Protein AF-A0A401M9U6-F1 (afdb_monomer)

Secondary structure (DSSP, 8-state):
---------EEEEEEEETTEEEEEEEEPP--PPPSS-PPP--SEE--SS-TT-EE-TTT--SEEE-GGG-EEES-S-------SS---TT--EEEE---TT--HHHHHHHHHHHT-SEEEEEEBTTTB--GGGHHHHHHHHHTT-EEEEEESSSSS-------STTSHHHHHHTT-EE-TT--HHHHHHHHHHHSTT--HHHHHHHHHHHHHHHTTTT-S--

Mean predicted aligned error: 10.56 Å

Nearest PDB structures (foldseek):
  7cbw-assembly1_B  TM=8.655E-01  e=3.844E-10  Bacillus paralicheniformis
  7c91-assembly1_A  TM=8.531E-01  e=3.384E-10  Bacillus paralicheniformis
  7cbu-assembly1_A  TM=8.499E-01  e=6.821E-10  Bacillus paralicheniformis
  7c8x-assembly1_A  TM=8.508E-01  e=7.269E-10  Bacillus paralicheniformis
  7cb4-assembly1_A  TM=8.525E-01  e=9.379E-10  Bacillus paralicheniformis

Solvent-accessible surface area (backbone atoms only — not comparable to full-atom values): 12831 Å² total; per-residue (Å²): 129,90,87,78,84,86,87,82,66,58,46,70,45,78,38,78,57,94,93,42,81,46,75,49,55,62,51,59,58,81,80,83,85,64,102,79,71,71,55,64,31,40,78,40,78,78,47,95,81,52,96,78,17,54,42,26,79,68,78,50,42,48,33,39,38,46,80,96,72,41,78,41,76,69,50,95,78,77,71,81,78,74,77,96,62,75,63,46,89,82,58,48,56,48,76,49,71,71,51,93,86,59,60,55,63,58,58,51,53,51,38,67,74,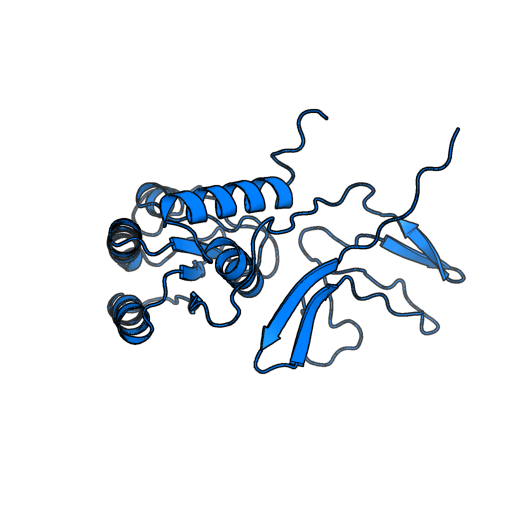63,66,31,53,29,39,24,40,24,17,51,66,44,25,29,48,61,42,76,42,36,62,56,48,27,55,37,36,74,73,49,26,47,40,33,29,9,23,67,54,88,56,57,48,19,52,66,74,42,65,54,67,15,16,22,37,37,36,42,74,38,61,39,41,68,40,34,72,36,45,42,76,54,44,42,52,52,49,35,51,30,46,48,98,45,55,57,68,54,18,48,53,49,44,51,53,47,48,33,38,67,72,55,71,67,72,72,87,134

Structure (mmCIF, N/CA/C/O backbone):
data_AF-A0A401M9U6-F1
#
_entry.id   AF-A0A401M9U6-F1
#
loop_
_atom_site.group_PDB
_atom_site.id
_atom_site.type_symbol
_atom_site.label_atom_id
_atom_site.label_alt_id
_atom_site.label_comp_id
_atom_site.label_asym_id
_atom_site.label_entity_id
_atom_site.label_seq_id
_atom_site.pdbx_PDB_ins_code
_atom_site.Cartn_x
_atom_site.Cartn_y
_atom_site.Cartn_z
_atom_site.occupancy
_atom_site.B_iso_or_equiv
_atom_site.auth_seq_id
_atom_site.auth_comp_id
_atom_site.auth_asym_id
_atom_site.auth_atom_id
_atom_site.pdbx_PDB_model_num
ATOM 1 N N . MET A 1 1 ? -6.321 -9.865 -42.755 1.00 35.53 1 MET A N 1
ATOM 2 C CA . MET A 1 1 ? -6.878 -9.833 -41.383 1.00 35.53 1 MET A CA 1
ATOM 3 C C . MET A 1 1 ? -7.160 -8.386 -41.027 1.00 35.53 1 MET A C 1
ATOM 5 O O . MET A 1 1 ? -6.289 -7.567 -41.307 1.00 35.53 1 MET A O 1
ATOM 9 N N . PRO A 1 2 ? -8.351 -8.047 -40.507 1.00 26.39 2 PRO A N 1
ATOM 10 C CA . PRO A 1 2 ? -8.673 -6.662 -40.194 1.00 26.39 2 PRO A CA 1
ATOM 11 C C . PRO A 1 2 ? -7.738 -6.179 -39.082 1.00 26.39 2 PRO A C 1
ATOM 13 O O . PRO A 1 2 ? -7.530 -6.869 -38.086 1.00 26.39 2 PRO A O 1
ATOM 16 N N . MET A 1 3 ? -7.107 -5.029 -39.317 1.00 38.00 3 MET A N 1
ATOM 17 C CA . MET A 1 3 ? -6.242 -4.363 -38.353 1.00 38.00 3 MET A CA 1
ATOM 18 C C . MET A 1 3 ? -7.106 -3.770 -37.241 1.00 38.00 3 MET A C 1
ATOM 20 O O . MET A 1 3 ? -7.970 -2.939 -37.511 1.00 38.00 3 MET A O 1
ATOM 24 N N . THR A 1 4 ? -6.855 -4.171 -35.999 1.00 24.95 4 THR A N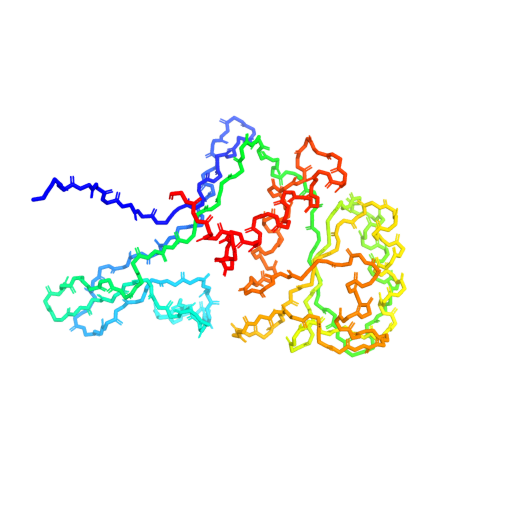 1
ATOM 25 C CA . THR A 1 4 ? -7.493 -3.594 -34.807 1.00 24.95 4 THR A CA 1
ATOM 26 C C . THR A 1 4 ? -6.475 -2.714 -34.067 1.00 24.95 4 THR A C 1
ATOM 28 O O . THR A 1 4 ? -5.306 -3.102 -33.974 1.00 24.95 4 THR A O 1
ATOM 31 N N . PRO A 1 5 ? -6.846 -1.512 -33.581 1.00 26.08 5 PRO A N 1
ATOM 32 C CA . PRO A 1 5 ? -5.879 -0.442 -33.353 1.00 26.08 5 PRO A CA 1
ATOM 33 C C . PRO A 1 5 ? -5.252 -0.444 -31.948 1.00 26.08 5 PRO A C 1
ATOM 35 O O . PRO A 1 5 ? -5.917 -0.660 -30.942 1.00 26.08 5 PRO A O 1
ATOM 38 N N . ILE A 1 6 ? -3.946 -0.156 -31.946 1.00 40.38 6 ILE A N 1
ATOM 39 C CA . ILE A 1 6 ? -3.127 0.697 -31.057 1.00 40.38 6 ILE A CA 1
ATOM 40 C C . ILE A 1 6 ? -3.721 1.073 -29.685 1.00 40.38 6 ILE A C 1
ATOM 42 O O . ILE A 1 6 ? -4.728 1.771 -29.616 1.00 40.38 6 ILE A O 1
ATOM 46 N N . ALA A 1 7 ? -2.989 0.810 -28.589 1.00 29.55 7 ALA A N 1
ATOM 47 C CA . ALA A 1 7 ? -3.228 1.524 -27.330 1.00 29.55 7 ALA A CA 1
ATOM 48 C C . ALA A 1 7 ? -2.000 1.632 -26.395 1.00 29.55 7 ALA A C 1
ATOM 50 O O . ALA A 1 7 ? -1.310 0.658 -26.102 1.00 29.55 7 ALA A O 1
ATOM 51 N N . VAL A 1 8 ? -1.813 2.837 -25.845 1.00 29.17 8 VAL A N 1
ATOM 52 C CA . VAL A 1 8 ? -0.782 3.287 -24.881 1.00 29.17 8 VAL A CA 1
ATOM 53 C C . VAL A 1 8 ? -1.285 3.139 -23.429 1.00 29.17 8 VAL A C 1
ATOM 55 O O . V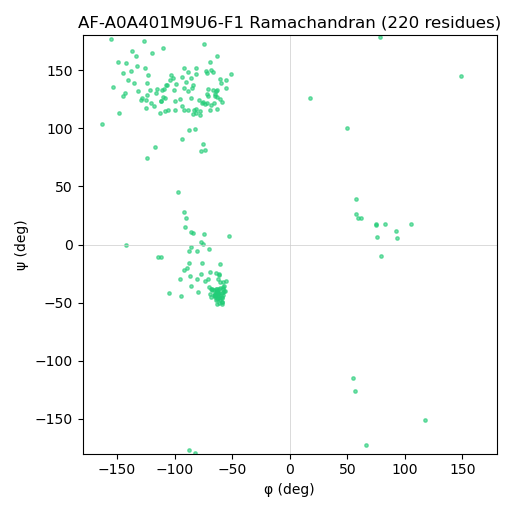AL A 1 8 ? -2.495 3.193 -23.205 1.00 29.17 8 VAL A O 1
ATOM 58 N N . MET A 1 9 ? -0.393 2.941 -22.446 1.00 32.38 9 MET A N 1
ATOM 59 C CA . MET A 1 9 ? -0.710 2.965 -21.003 1.00 32.38 9 MET A CA 1
ATOM 60 C C . MET A 1 9 ? -0.832 4.412 -20.505 1.00 32.38 9 MET A C 1
ATOM 62 O O . MET A 1 9 ? 0.106 5.203 -20.612 1.00 32.38 9 MET A O 1
ATOM 66 N N . SER A 1 10 ? -1.980 4.730 -19.913 1.00 31.08 10 SER A N 1
ATOM 67 C CA . SER A 1 10 ? -2.203 5.958 -19.159 1.00 31.08 10 SER A CA 1
ATOM 68 C C . SER A 1 10 ? -3.203 5.669 -18.042 1.00 31.08 10 SER A C 1
ATOM 70 O O . SER A 1 10 ? -4.366 5.393 -18.322 1.00 31.08 10 SER A O 1
ATOM 72 N N . LEU A 1 11 ? -2.778 5.732 -16.780 1.00 33.00 11 LEU A N 1
ATOM 73 C CA . LEU A 1 11 ? -3.721 5.891 -15.667 1.00 33.00 11 LEU A CA 1
ATOM 74 C C . LEU A 1 11 ? -4.140 7.361 -15.649 1.00 33.00 11 LEU A C 1
ATOM 76 O O . LEU A 1 11 ? -3.538 8.131 -14.916 1.00 33.00 11 LEU A O 1
ATOM 80 N N . THR A 1 12 ? -5.082 7.782 -16.495 1.00 30.72 12 THR A N 1
ATOM 81 C CA . THR A 1 12 ? -5.588 9.162 -16.457 1.00 30.72 12 THR A CA 1
ATOM 82 C C . THR A 1 12 ? -6.662 9.282 -15.372 1.00 30.72 12 THR A C 1
ATOM 84 O O . THR A 1 12 ? -7.821 8.961 -15.608 1.00 30.72 12 THR A O 1
ATOM 87 N N . ALA A 1 13 ? -6.296 9.790 -14.201 1.00 31.34 13 ALA A N 1
ATOM 88 C CA . ALA A 1 13 ? -7.222 10.385 -13.249 1.00 31.34 13 ALA A CA 1
ATOM 89 C C . ALA A 1 13 ? -7.474 11.849 -13.661 1.00 31.34 13 ALA A C 1
ATOM 91 O O . ALA A 1 13 ? -6.549 12.668 -13.680 1.00 31.34 13 ALA A O 1
ATOM 92 N N . LYS A 1 14 ? -8.716 12.189 -14.028 1.00 27.72 14 LYS A N 1
ATOM 93 C CA . LYS A 1 14 ? -9.153 13.590 -14.136 1.00 27.72 14 LYS A CA 1
ATOM 94 C C . LYS A 1 14 ? -9.575 14.047 -12.744 1.00 27.72 14 LYS A C 1
ATOM 96 O O . LYS A 1 14 ? -10.575 13.563 -12.231 1.00 27.72 14 LYS A O 1
ATOM 101 N N . MET A 1 15 ? -8.819 14.965 -12.155 1.00 34.78 15 MET A N 1
ATOM 102 C CA . MET A 1 15 ? -9.143 15.585 -10.873 1.00 34.78 15 MET A CA 1
ATOM 103 C C . MET A 1 15 ? -9.535 17.039 -11.120 1.00 34.78 15 MET A C 1
ATOM 105 O O . MET A 1 15 ? -8.858 17.749 -11.866 1.00 34.78 15 MET A O 1
ATOM 109 N N . ALA A 1 16 ? -10.629 17.486 -10.515 1.00 26.53 16 ALA A N 1
ATOM 110 C CA . ALA A 1 16 ? -10.984 18.896 -10.453 1.00 26.53 16 ALA A CA 1
ATOM 111 C C . ALA A 1 16 ? -10.704 19.380 -9.028 1.00 26.53 16 ALA A C 1
ATOM 113 O O . ALA A 1 16 ? -11.329 18.897 -8.093 1.00 26.53 16 ALA A O 1
ATOM 114 N N . VAL A 1 17 ? -9.765 20.315 -8.866 1.00 31.75 17 VAL A N 1
ATOM 115 C CA . VAL A 1 17 ? -9.504 20.992 -7.585 1.00 31.75 17 VAL A CA 1
ATOM 116 C C . VAL A 1 17 ? -9.614 22.492 -7.840 1.00 31.75 17 VAL A C 1
ATOM 118 O O . VAL A 1 17 ? -8.885 23.041 -8.666 1.00 31.75 17 VAL A O 1
ATOM 121 N N . GLY A 1 18 ? -10.576 23.157 -7.193 1.00 31.48 18 GLY A N 1
ATOM 122 C CA . GLY A 1 18 ? -10.733 24.618 -7.254 1.00 31.48 1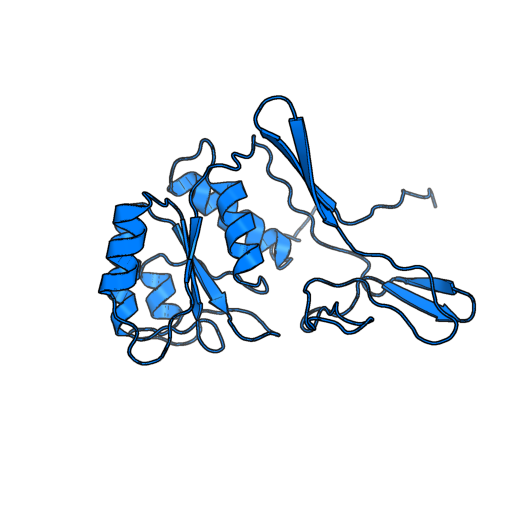8 GLY A CA 1
ATOM 123 C C . GLY A 1 18 ? -10.922 25.202 -8.664 1.00 31.48 18 GLY A C 1
ATOM 124 O O . GLY A 1 18 ? -10.325 26.227 -8.987 1.00 31.48 18 GLY A O 1
ATOM 125 N N . GLY A 1 19 ? -11.688 24.534 -9.536 1.00 30.80 19 GLY A N 1
ATOM 126 C CA . GLY A 1 19 ? -11.949 25.006 -10.906 1.00 30.80 19 GLY A CA 1
ATOM 127 C C . GLY A 1 19 ? -10.787 24.824 -11.894 1.00 30.80 19 GLY A C 1
ATOM 128 O O . GLY A 1 19 ? -10.882 25.278 -13.032 1.00 30.80 19 GLY A O 1
ATOM 129 N N . ARG A 1 20 ? -9.701 24.142 -11.501 1.00 28.94 20 ARG A N 1
ATOM 130 C CA . ARG A 1 20 ? -8.589 23.766 -12.389 1.00 28.94 20 ARG A CA 1
ATOM 131 C C . ARG A 1 20 ? -8.514 22.246 -12.521 1.00 28.94 20 ARG A C 1
ATOM 133 O O . ARG A 1 20 ? -8.586 21.512 -11.537 1.00 28.94 20 ARG A O 1
ATOM 140 N N . PHE A 1 21 ? -8.374 21.772 -13.757 1.00 31.17 21 PHE A N 1
ATOM 141 C CA . PHE A 1 21 ? -8.234 20.351 -14.068 1.00 31.17 21 PHE A CA 1
ATOM 142 C C . PHE A 1 21 ? -6.781 19.907 -13.852 1.00 31.17 21 PHE A C 1
ATOM 144 O O . PHE A 1 21 ? -5.895 20.313 -14.605 1.00 31.17 21 PHE A O 1
ATOM 151 N N . LEU A 1 22 ? -6.529 19.041 -12.869 1.00 28.25 22 LEU A N 1
ATOM 152 C CA . LEU A 1 22 ? -5.278 18.288 -12.767 1.00 28.25 22 LEU A CA 1
ATOM 153 C C . LEU A 1 22 ? -5.455 16.927 -13.446 1.00 28.25 22 LEU A C 1
ATOM 155 O O . LEU A 1 22 ? -6.291 16.109 -13.065 1.00 28.25 22 LEU A O 1
ATOM 159 N N . ARG A 1 23 ? -4.643 16.678 -14.475 1.00 28.11 23 ARG A N 1
ATOM 160 C CA . ARG A 1 23 ? -4.573 15.395 -15.177 1.00 28.11 23 ARG A CA 1
ATOM 161 C C . ARG A 1 23 ? -3.457 14.561 -14.547 1.00 28.11 23 ARG A C 1
ATOM 163 O O . ARG A 1 23 ? -2.311 14.659 -14.976 1.00 28.11 23 ARG A O 1
ATOM 170 N N . MET A 1 24 ? -3.760 13.744 -13.538 1.00 30.80 24 MET A N 1
ATOM 171 C CA . MET A 1 24 ? -2.783 12.762 -13.054 1.00 30.80 24 MET A CA 1
ATOM 172 C C . MET A 1 24 ? -2.775 11.595 -14.030 1.00 30.80 24 MET A C 1
ATOM 174 O O . MET A 1 24 ? -3.760 10.885 -14.155 1.00 30.80 24 MET A O 1
ATOM 178 N N . SER A 1 25 ? -1.677 11.444 -14.764 1.00 30.12 25 SER A N 1
ATOM 179 C CA . SER A 1 25 ? -1.464 10.331 -15.685 1.00 30.12 25 SER A CA 1
ATOM 180 C C . SER A 1 25 ? -0.333 9.461 -15.130 1.00 30.12 25 SER A C 1
ATOM 182 O O . SER A 1 25 ? 0.802 9.933 -15.103 1.00 30.12 25 SER A O 1
ATOM 184 N N . LEU A 1 26 ? -0.572 8.209 -14.705 1.00 35.19 26 LEU A N 1
ATOM 185 C CA . LEU A 1 26 ? 0.527 7.221 -14.643 1.00 35.19 26 LEU A CA 1
ATOM 186 C C . LEU A 1 26 ? 0.823 6.839 -16.095 1.00 35.19 26 LEU A C 1
ATOM 188 O O . LEU A 1 26 ? 0.258 5.892 -16.645 1.00 35.19 26 LEU A O 1
ATOM 192 N N . SER A 1 27 ? 1.603 7.690 -16.748 1.00 32.84 27 SER A N 1
ATOM 193 C CA . SER A 1 27 ? 1.981 7.558 -18.147 1.00 32.84 27 SER A CA 1
ATOM 194 C C . SER A 1 27 ? 3.198 6.660 -18.279 1.00 32.84 27 SER A C 1
ATOM 196 O O . SER A 1 27 ? 4.135 6.724 -17.485 1.00 32.84 27 SER A O 1
ATOM 198 N N . VAL A 1 28 ? 3.210 5.871 -19.346 1.00 35.72 28 VAL A N 1
ATOM 199 C CA . VAL A 1 28 ? 4.450 5.366 -19.927 1.00 35.72 28 VAL A CA 1
ATOM 200 C C . VAL A 1 28 ? 5.247 6.565 -20.432 1.00 35.72 28 VAL A C 1
ATOM 202 O O . VAL A 1 28 ? 4.787 7.285 -21.317 1.00 35.72 28 VAL A O 1
ATOM 205 N N . ALA A 1 29 ? 6.423 6.805 -19.855 1.00 32.47 29 ALA A N 1
ATOM 206 C CA . ALA A 1 29 ? 7.377 7.745 -20.423 1.00 32.47 29 ALA A CA 1
ATOM 207 C C . ALA A 1 29 ? 8.008 7.098 -21.667 1.00 32.47 29 ALA A C 1
ATOM 209 O O . ALA A 1 29 ? 8.593 6.020 -21.577 1.00 32.47 29 ALA A O 1
ATOM 210 N N . VAL A 1 30 ? 7.854 7.746 -22.823 1.00 34.72 30 VAL A N 1
ATOM 211 C CA . VAL A 1 30 ? 8.561 7.421 -24.069 1.00 34.72 30 VAL A CA 1
ATOM 212 C C . VAL A 1 30 ? 9.507 8.583 -24.344 1.00 34.72 30 VAL A C 1
ATOM 214 O O . VAL A 1 30 ? 9.052 9.724 -24.418 1.00 34.72 30 VAL A O 1
ATOM 217 N N . ARG A 1 31 ? 10.806 8.312 -24.483 1.00 38.22 31 ARG A N 1
ATOM 218 C CA . ARG A 1 31 ? 11.808 9.301 -24.900 1.00 38.22 31 ARG A CA 1
ATOM 219 C C . ARG A 1 31 ? 12.254 8.991 -26.341 1.00 38.22 31 ARG A C 1
ATOM 221 O O . ARG A 1 31 ? 12.404 7.814 -26.668 1.00 38.22 31 ARG A O 1
ATOM 228 N N . PRO A 1 32 ? 12.402 9.996 -27.227 1.00 34.22 32 PRO A N 1
ATOM 229 C CA . PRO A 1 32 ? 13.029 9.801 -28.532 1.00 34.22 32 PRO A CA 1
ATOM 230 C C . PRO A 1 32 ? 14.551 9.610 -28.380 1.00 34.22 32 PRO A C 1
ATOM 232 O O . PRO A 1 32 ? 15.143 10.179 -27.463 1.00 34.22 32 PRO A O 1
ATOM 235 N N . PRO A 1 33 ? 15.198 8.836 -29.267 1.00 37.81 33 PRO A N 1
ATOM 236 C CA . PRO A 1 33 ? 16.574 8.392 -29.070 1.00 37.81 33 PRO A CA 1
ATOM 237 C C . PRO A 1 33 ? 17.580 9.549 -29.125 1.00 37.81 33 PRO A C 1
ATOM 239 O O . PRO A 1 33 ? 17.588 10.325 -30.080 1.00 37.81 33 PRO A O 1
ATOM 242 N N . SER A 1 34 ? 18.498 9.601 -28.155 1.00 35.72 34 SER A N 1
ATOM 243 C CA . SER A 1 34 ? 19.844 10.144 -28.395 1.00 35.72 34 SER A CA 1
ATOM 244 C C . SER A 1 34 ? 20.758 9.019 -28.895 1.00 35.72 34 SER A C 1
ATOM 246 O O . SER A 1 34 ? 20.545 7.864 -28.542 1.00 35.72 34 SER A O 1
ATOM 248 N N . ALA A 1 35 ? 21.734 9.355 -29.743 1.00 33.84 35 ALA A N 1
ATOM 249 C CA . ALA A 1 35 ? 22.425 8.517 -30.739 1.00 33.84 35 ALA A CA 1
ATOM 250 C C . ALA A 1 35 ? 23.072 7.170 -30.323 1.00 33.84 35 ALA A C 1
ATOM 252 O O . ALA A 1 35 ? 23.707 6.531 -31.158 1.00 33.84 35 ALA A O 1
ATOM 253 N N . SER A 1 36 ? 22.901 6.673 -29.105 1.00 30.45 36 SER A N 1
ATOM 254 C CA . SER A 1 36 ? 23.351 5.337 -28.717 1.00 30.45 36 SER A CA 1
ATOM 255 C C . SER A 1 36 ? 22.653 4.903 -27.429 1.00 30.45 36 SER A C 1
ATOM 257 O O . SER A 1 36 ? 23.017 5.400 -26.367 1.00 30.45 36 SER A O 1
ATOM 259 N N . ASN A 1 37 ? 21.653 4.020 -27.538 1.00 27.89 37 ASN A N 1
ATOM 260 C CA . ASN A 1 37 ? 21.245 2.968 -26.584 1.00 27.89 37 ASN A CA 1
ATOM 261 C C . ASN A 1 37 ? 19.732 2.699 -26.642 1.00 27.89 37 ASN A C 1
ATOM 263 O O . ASN A 1 37 ? 18.924 3.585 -26.898 1.00 27.89 37 ASN A O 1
ATOM 267 N N . ALA A 1 38 ? 19.355 1.434 -26.449 1.00 32.12 38 ALA A N 1
ATOM 268 C CA . ALA A 1 38 ? 17.966 0.996 -26.395 1.00 32.12 38 ALA A CA 1
ATOM 269 C C . ALA A 1 38 ? 17.294 1.542 -25.124 1.00 32.12 38 ALA A C 1
ATOM 271 O O . ALA A 1 38 ? 17.736 1.251 -24.014 1.00 32.12 38 ALA A O 1
ATOM 272 N N . GLU A 1 39 ? 16.232 2.329 -25.283 1.00 40.16 39 GLU A N 1
ATOM 273 C CA . GLU A 1 39 ? 15.565 3.018 -24.172 1.00 40.16 39 GLU A CA 1
ATOM 274 C C . 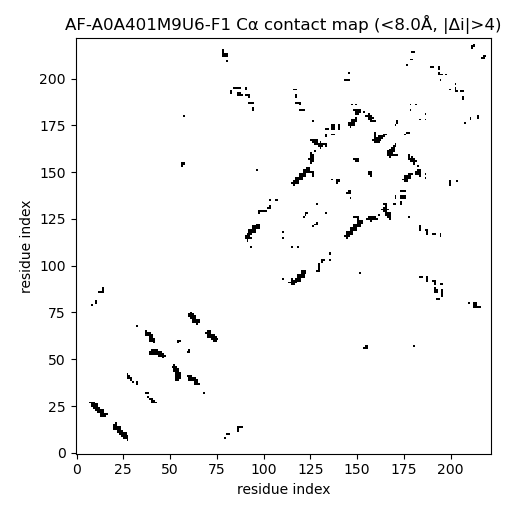GLU A 1 39 ? 14.250 2.331 -23.760 1.00 40.16 39 GLU A C 1
ATOM 276 O O . GLU A 1 39 ? 13.546 1.737 -24.583 1.00 40.16 39 GLU A O 1
ATOM 281 N N . TRP A 1 40 ? 13.949 2.385 -22.455 1.00 33.62 40 TRP A N 1
ATOM 282 C CA . TRP A 1 40 ? 12.987 1.528 -21.753 1.00 33.62 40 TRP A CA 1
ATOM 283 C C . TRP A 1 40 ? 11.659 2.242 -21.447 1.00 33.62 40 TRP A C 1
ATOM 285 O O . TRP A 1 40 ? 11.644 3.378 -20.982 1.00 33.62 40 TRP A O 1
ATOM 295 N N . ILE A 1 41 ? 10.537 1.528 -21.576 1.00 39.81 41 ILE A N 1
ATOM 296 C CA . ILE A 1 41 ? 9.229 1.933 -21.029 1.00 39.81 41 ILE A CA 1
ATOM 297 C C . ILE A 1 41 ? 9.071 1.329 -19.632 1.00 39.81 41 ILE A C 1
ATOM 299 O O . ILE A 1 41 ? 9.035 0.105 -19.518 1.00 39.81 41 ILE A O 1
ATOM 303 N N . THR A 1 42 ? 8.982 2.135 -18.568 1.00 47.84 42 THR A N 1
ATOM 304 C CA . THR A 1 42 ? 9.181 1.601 -17.209 1.00 47.84 42 THR A CA 1
ATOM 305 C C . THR A 1 42 ? 8.204 2.088 -16.137 1.00 47.84 42 THR A C 1
ATOM 307 O O . THR A 1 42 ? 7.420 3.012 -16.340 1.00 47.84 42 THR A O 1
ATOM 310 N N . ARG A 1 43 ? 8.231 1.389 -14.990 1.00 56.03 43 ARG A N 1
ATOM 311 C CA . ARG A 1 43 ? 7.250 1.467 -13.899 1.00 56.03 43 ARG A CA 1
ATOM 312 C C . ARG A 1 43 ? 7.689 2.437 -12.791 1.00 56.03 43 ARG A C 1
ATOM 314 O O . ARG A 1 43 ? 6.814 2.966 -12.113 1.00 56.03 43 ARG A O 1
ATOM 321 N N . SER A 1 44 ? 8.987 2.642 -12.539 1.00 62.81 44 SER A N 1
ATOM 322 C CA . SER A 1 44 ? 9.482 3.360 -11.348 1.00 62.81 44 SER A CA 1
ATOM 323 C C . SER A 1 44 ? 10.733 4.192 -11.626 1.00 62.81 44 SER A C 1
ATOM 325 O O . SER A 1 44 ? 11.597 3.787 -12.401 1.00 62.81 44 SER A O 1
ATOM 327 N N . ARG A 1 45 ? 10.868 5.323 -10.923 1.00 62.34 45 ARG A N 1
ATOM 328 C CA . ARG A 1 45 ? 12.129 6.065 -10.857 1.00 62.34 45 ARG A CA 1
ATOM 329 C C . ARG A 1 45 ? 13.096 5.330 -9.921 1.00 62.34 45 ARG A C 1
ATOM 331 O O . ARG A 1 45 ? 12.752 5.090 -8.770 1.00 62.34 45 ARG A O 1
ATOM 338 N N . VAL A 1 46 ? 14.270 4.967 -10.423 1.00 75.81 46 VAL A N 1
ATOM 339 C CA . VAL A 1 46 ? 15.335 4.234 -9.719 1.00 75.81 46 VAL A CA 1
ATOM 340 C C . VAL A 1 46 ? 16.584 5.078 -9.472 1.00 75.81 46 VAL A C 1
ATOM 342 O O . VAL A 1 46 ? 17.447 4.670 -8.705 1.00 75.81 46 VAL A O 1
ATOM 345 N N . HIS A 1 47 ? 16.679 6.260 -10.090 1.00 73.06 47 HIS A N 1
ATOM 346 C CA . HIS A 1 47 ? 17.790 7.182 -9.871 1.00 73.06 47 HIS A CA 1
ATOM 347 C C . HIS A 1 47 ? 17.323 8.637 -9.765 1.00 73.06 47 HIS A C 1
ATOM 349 O O . HIS A 1 47 ? 16.332 9.049 -10.376 1.00 73.06 47 HIS A O 1
ATOM 355 N N . THR A 1 48 ? 18.045 9.444 -8.990 1.00 64.19 48 THR A N 1
ATOM 356 C CA . THR A 1 48 ? 17.669 10.840 -8.727 1.00 64.19 48 THR A CA 1
ATOM 357 C C . THR A 1 48 ? 18.068 11.786 -9.855 1.00 64.19 48 THR A C 1
ATOM 359 O O . THR A 1 48 ? 17.348 12.747 -10.091 1.00 64.19 48 THR A O 1
ATOM 362 N N . HIS A 1 49 ? 19.143 11.519 -10.599 1.00 61.94 49 HIS A N 1
ATOM 363 C CA . HIS A 1 49 ? 19.669 12.489 -11.577 1.00 61.94 49 HIS A CA 1
ATOM 364 C C . HIS A 1 49 ? 20.202 11.885 -12.884 1.00 61.94 49 HIS A C 1
ATOM 366 O O . HIS A 1 49 ? 20.651 12.624 -13.753 1.00 61.94 49 HIS A O 1
ATOM 372 N N . HIS A 1 50 ? 20.170 10.558 -13.041 1.00 68.69 50 HIS A N 1
ATOM 373 C CA . HIS A 1 50 ? 20.725 9.925 -14.241 1.00 68.69 50 HIS A CA 1
ATOM 374 C C . HIS A 1 50 ? 19.689 10.012 -15.353 1.00 68.69 50 HIS A C 1
ATOM 376 O O . HIS A 1 50 ? 18.489 9.926 -15.092 1.00 68.69 50 HIS A O 1
ATOM 382 N N . VAL A 1 51 ? 20.143 10.148 -16.592 1.00 63.16 51 VAL A N 1
ATOM 383 C CA . VAL A 1 51 ? 19.247 10.186 -17.754 1.00 63.16 51 VAL A CA 1
ATOM 384 C C . VAL A 1 51 ? 18.445 8.887 -17.906 1.00 63.16 51 VAL A C 1
ATOM 386 O O . VAL A 1 51 ? 17.314 8.926 -18.382 1.00 63.16 51 VAL A O 1
ATOM 389 N N . ASP A 1 52 ? 18.981 7.778 -17.393 1.00 66.75 52 ASP A N 1
ATOM 390 C CA . ASP A 1 52 ? 18.316 6.470 -17.284 1.00 66.75 52 ASP A CA 1
ATOM 391 C C . ASP A 1 52 ? 17.710 6.257 -15.887 1.00 66.75 52 ASP A C 1
ATOM 393 O O . ASP A 1 52 ? 17.863 5.218 -15.249 1.00 66.75 52 ASP A O 1
ATOM 397 N N . ALA A 1 53 ? 17.030 7.279 -15.365 1.00 64.12 53 ALA A N 1
ATOM 398 C CA . ALA A 1 53 ? 16.434 7.250 -14.031 1.00 64.12 53 ALA A CA 1
ATOM 399 C C . ALA A 1 53 ? 15.225 6.318 -13.895 1.00 64.12 53 ALA A C 1
ATOM 401 O O . ALA A 1 53 ? 14.686 6.203 -12.800 1.00 64.12 53 ALA A O 1
ATOM 402 N N . PHE A 1 54 ? 14.768 5.682 -14.965 1.00 70.31 54 PHE A N 1
ATOM 403 C CA . PHE A 1 54 ? 13.491 4.985 -15.037 1.00 70.31 54 PHE A CA 1
ATOM 404 C C . PHE A 1 54 ? 13.727 3.507 -15.364 1.00 70.31 54 PHE A C 1
ATOM 406 O O . PHE A 1 54 ? 14.333 3.192 -16.382 1.00 70.31 54 PHE A O 1
ATOM 413 N N . SER A 1 55 ? 13.258 2.600 -14.497 1.00 70.25 55 SER A N 1
ATOM 414 C CA . SER A 1 55 ? 13.413 1.146 -14.658 1.00 70.25 55 SER A CA 1
ATOM 415 C C . SER A 1 55 ? 12.173 0.366 -14.200 1.00 70.25 55 SER A C 1
ATOM 417 O O . SER A 1 55 ? 11.329 0.847 -13.435 1.00 70.25 55 SER A O 1
ATOM 419 N N . SER A 1 56 ? 12.009 -0.839 -14.746 1.00 73.06 56 SER A N 1
ATOM 420 C CA . SER A 1 56 ? 10.959 -1.801 -14.394 1.00 73.06 56 SER A CA 1
ATOM 421 C C . SER A 1 56 ? 11.634 -3.113 -13.991 1.00 73.06 56 SER A C 1
ATOM 423 O O . SER A 1 56 ? 11.644 -4.056 -14.782 1.00 73.06 56 SER A O 1
ATOM 425 N N . PRO A 1 57 ? 12.247 -3.182 -12.794 1.00 69.56 57 PRO A N 1
ATOM 426 C CA . PRO A 1 57 ? 13.140 -4.287 -12.442 1.00 69.56 57 PRO A CA 1
ATOM 427 C C . PRO A 1 57 ? 12.459 -5.660 -12.464 1.00 69.56 57 PRO A C 1
ATOM 429 O O . PRO A 1 57 ? 13.083 -6.658 -12.794 1.00 69.56 57 PRO A O 1
ATOM 432 N N . THR A 1 58 ? 11.168 -5.707 -12.132 1.00 68.94 58 THR A N 1
ATOM 433 C CA . THR A 1 58 ? 10.404 -6.958 -12.017 1.00 68.94 58 THR A CA 1
ATOM 434 C C . THR A 1 58 ? 9.825 -7.445 -13.340 1.00 68.94 58 THR A C 1
ATOM 436 O O . THR A 1 58 ? 9.770 -8.645 -13.570 1.00 68.94 58 THR A O 1
ATOM 439 N N . PHE A 1 59 ? 9.389 -6.537 -14.215 1.00 70.94 59 PHE A N 1
ATOM 440 C CA . PHE A 1 59 ? 8.630 -6.905 -15.420 1.00 70.94 59 PHE A CA 1
ATOM 441 C C . PHE A 1 59 ? 9.379 -6.606 -16.721 1.00 70.94 59 PHE A C 1
ATOM 443 O O . PHE A 1 59 ? 8.942 -7.009 -17.797 1.00 70.94 59 PHE A O 1
ATOM 450 N N . GLY A 1 60 ? 10.492 -5.877 -16.652 1.00 72.25 60 GLY A N 1
ATOM 451 C CA . GLY A 1 60 ? 11.163 -5.354 -17.833 1.00 72.25 60 GLY A CA 1
ATOM 452 C C . GLY A 1 60 ? 10.324 -4.296 -18.567 1.00 72.25 60 GLY A C 1
ATOM 453 O O . GLY A 1 60 ? 9.298 -3.827 -18.052 1.00 72.25 60 GLY A O 1
ATOM 454 N N . PRO A 1 61 ? 10.776 -3.864 -19.754 1.00 73.38 61 PRO A N 1
ATOM 455 C CA . PRO A 1 61 ? 10.118 -2.831 -20.530 1.00 73.38 61 PRO A CA 1
ATOM 456 C C . PRO A 1 61 ? 8.945 -3.388 -21.323 1.00 73.38 61 PRO A C 1
ATOM 458 O O . PRO A 1 61 ? 8.971 -4.522 -21.788 1.00 73.38 61 PRO A O 1
ATOM 461 N N . VAL A 1 62 ? 7.958 -2.541 -21.593 1.00 70.69 62 VAL A N 1
ATOM 462 C CA . VAL A 1 62 ? 6.860 -2.870 -22.519 1.00 70.69 62 VAL A CA 1
ATOM 463 C C . VAL A 1 62 ? 7.345 -3.000 -23.965 1.00 70.69 62 VAL A C 1
ATOM 465 O O . VAL A 1 62 ? 6.879 -3.858 -24.717 1.00 70.69 62 VAL A O 1
ATOM 468 N N . ALA A 1 63 ? 8.283 -2.147 -24.359 1.00 72.75 63 ALA A N 1
ATOM 469 C CA . ALA A 1 63 ? 8.858 -2.110 -25.690 1.00 72.75 63 ALA A CA 1
ATOM 470 C C . ALA A 1 63 ? 10.307 -1.633 -25.612 1.00 72.75 63 ALA A C 1
ATOM 472 O O . ALA A 1 63 ? 10.690 -0.952 -24.661 1.00 72.75 63 ALA A O 1
ATOM 473 N N . THR A 1 64 ? 11.089 -1.979 -26.624 1.00 75.56 64 THR A N 1
ATOM 474 C CA . THR A 1 64 ? 12.465 -1.525 -26.803 1.00 75.56 64 THR A CA 1
ATOM 475 C C . THR A 1 64 ? 12.625 -0.899 -28.180 1.00 75.56 64 THR A C 1
ATOM 477 O O . THR A 1 64 ? 11.922 -1.258 -29.125 1.00 75.56 64 THR A O 1
ATOM 480 N N . PHE A 1 65 ? 13.560 0.036 -28.311 1.00 72.56 65 PHE A N 1
ATOM 481 C CA . PHE A 1 65 ? 13.963 0.568 -29.610 1.00 72.56 65 PHE A CA 1
ATOM 482 C C . PHE A 1 65 ? 15.195 -0.179 -30.119 1.00 72.56 65 PHE A C 1
ATOM 484 O O . PHE A 1 65 ? 16.202 -0.289 -29.423 1.00 72.56 65 PHE A O 1
ATOM 491 N N . GLY A 1 66 ? 15.089 -0.723 -31.328 1.00 70.56 66 GLY A N 1
ATOM 492 C CA . GLY A 1 66 ? 16.205 -1.276 -32.081 1.00 70.56 66 GLY A CA 1
ATOM 493 C C . GLY A 1 66 ? 16.917 -0.212 -32.926 1.00 70.56 66 GLY A C 1
ATOM 494 O O . GLY A 1 66 ? 16.543 0.966 -32.900 1.00 70.56 66 GLY A O 1
ATOM 495 N N . PRO A 1 67 ? 17.924 -0.624 -33.717 1.00 72.00 67 PRO A N 1
ATOM 496 C CA . PRO A 1 67 ? 18.642 0.265 -34.627 1.00 72.00 67 PRO A CA 1
ATOM 497 C C . PRO A 1 67 ? 17.698 1.079 -35.526 1.00 72.00 67 PRO A C 1
ATOM 499 O O . PRO A 1 67 ? 16.625 0.604 -35.908 1.00 72.00 67 PRO A O 1
ATOM 502 N N . ALA A 1 68 ? 18.103 2.311 -35.851 1.00 75.69 68 ALA A N 1
ATOM 503 C CA . ALA A 1 68 ? 17.315 3.274 -36.630 1.00 75.69 68 ALA A CA 1
ATOM 504 C C . ALA A 1 68 ? 15.926 3.612 -36.036 1.00 75.69 68 ALA A C 1
ATOM 506 O O . ALA A 1 68 ? 15.007 3.975 -36.765 1.00 75.69 68 ALA A O 1
ATOM 507 N N . GLY A 1 69 ? 15.751 3.481 -34.714 1.00 72.31 69 GLY A N 1
ATOM 508 C CA . GLY A 1 69 ? 14.510 3.865 -34.031 1.00 72.31 69 GLY A CA 1
ATOM 509 C C . GLY A 1 69 ? 13.347 2.896 -34.251 1.00 72.31 69 GLY A C 1
ATOM 510 O O . GLY A 1 69 ? 12.193 3.243 -33.995 1.00 72.31 69 GLY A O 1
ATOM 511 N N . ARG A 1 70 ? 13.613 1.667 -34.713 1.00 71.56 70 ARG A N 1
ATOM 512 C CA . ARG A 1 70 ? 12.559 0.665 -34.902 1.00 71.56 70 ARG A CA 1
ATOM 513 C C . ARG A 1 70 ? 12.019 0.202 -33.549 1.00 71.56 70 ARG A C 1
ATOM 515 O O . ARG A 1 70 ? 12.728 -0.450 -32.788 1.00 71.56 70 ARG A O 1
ATOM 522 N N . LEU A 1 71 ? 10.749 0.482 -33.275 1.00 76.19 71 LEU A N 1
ATOM 523 C CA . LEU A 1 71 ? 10.072 0.008 -32.070 1.00 76.19 71 LEU A CA 1
ATOM 524 C C . LEU A 1 71 ? 9.827 -1.509 -32.141 1.00 76.19 71 LEU A C 1
ATOM 526 O O . LEU A 1 71 ? 9.227 -2.010 -33.092 1.00 76.19 71 LEU A O 1
ATOM 530 N N . ARG A 1 72 ? 10.239 -2.235 -31.101 1.00 76.12 72 ARG A N 1
ATOM 531 C CA . ARG A 1 72 ? 9.932 -3.650 -30.879 1.00 76.12 72 ARG A CA 1
ATOM 532 C C . ARG A 1 72 ? 9.140 -3.799 -29.586 1.00 76.12 72 ARG A C 1
ATOM 534 O O . ARG A 1 72 ? 9.636 -3.504 -28.505 1.00 76.12 72 ARG A O 1
ATOM 541 N N . LEU A 1 73 ? 7.923 -4.320 -29.684 1.00 72.56 73 LEU A N 1
ATOM 542 C CA . LEU A 1 73 ? 7.129 -4.669 -28.506 1.00 72.56 73 LEU A CA 1
ATOM 543 C C . LEU A 1 73 ? 7.719 -5.917 -27.831 1.00 72.56 73 LEU A C 1
ATOM 545 O O . LEU A 1 73 ? 7.962 -6.926 -28.496 1.00 72.56 73 LEU A O 1
ATOM 549 N N . VAL A 1 74 ? 7.950 -5.835 -26.521 1.00 71.50 74 VAL A N 1
ATOM 550 C CA . VAL A 1 74 ? 8.422 -6.950 -25.682 1.00 71.50 74 VAL A CA 1
ATOM 551 C C . VAL A 1 74 ? 7.228 -7.652 -25.042 1.00 71.50 74 VAL A C 1
ATOM 553 O O . VAL A 1 74 ? 7.132 -8.873 -25.111 1.00 71.50 74 VAL A O 1
ATOM 556 N N . HIS A 1 75 ? 6.272 -6.879 -24.520 1.00 65.94 75 HIS A N 1
ATOM 557 C CA . HIS A 1 75 ? 5.030 -7.388 -23.935 1.00 65.94 75 HIS A CA 1
ATOM 558 C C . HIS A 1 75 ? 3.834 -7.035 -24.819 1.00 65.94 75 HIS A C 1
ATOM 560 O O . HIS A 1 75 ? 3.635 -5.874 -25.171 1.00 65.94 75 HIS A O 1
ATOM 566 N N . ARG A 1 76 ? 3.027 -8.041 -25.188 1.00 52.66 76 ARG A N 1
ATOM 567 C CA . ARG A 1 76 ? 1.866 -7.868 -26.088 1.00 52.66 76 ARG A CA 1
ATOM 568 C C . ARG A 1 76 ? 0.546 -7.592 -25.365 1.00 52.66 76 ARG A C 1
ATOM 570 O O . ARG A 1 76 ? -0.364 -7.046 -25.979 1.00 52.66 76 ARG A O 1
ATOM 577 N N . ARG A 1 77 ? 0.431 -7.956 -24.085 1.00 57.97 77 ARG A N 1
ATOM 578 C CA . ARG A 1 77 ? -0.744 -7.700 -23.239 1.00 57.97 77 ARG A CA 1
ATOM 579 C C . ARG A 1 77 ? -0.288 -7.028 -21.952 1.00 57.97 77 ARG A C 1
ATOM 581 O O . ARG A 1 77 ? 0.597 -7.538 -21.276 1.00 57.97 77 ARG A O 1
ATOM 588 N N . ILE A 1 78 ? -0.884 -5.883 -21.638 1.00 62.47 78 ILE A N 1
ATOM 589 C CA . ILE A 1 78 ? -0.672 -5.174 -20.376 1.00 62.47 78 ILE A CA 1
ATOM 590 C C . ILE A 1 78 ? -2.043 -4.977 -19.761 1.00 62.47 78 ILE A C 1
ATOM 592 O O . ILE A 1 78 ? -2.925 -4.406 -20.408 1.00 62.47 78 ILE A O 1
ATOM 596 N N . ALA A 1 79 ? -2.208 -5.452 -18.533 1.00 66.50 79 ALA A N 1
ATOM 597 C CA . ALA A 1 79 ? -3.436 -5.263 -17.789 1.00 66.50 79 ALA A CA 1
ATOM 598 C C . ALA A 1 79 ? -3.737 -3.774 -17.589 1.00 66.50 79 ALA A C 1
ATOM 600 O O . ALA A 1 79 ? -2.843 -2.964 -17.322 1.00 66.50 79 ALA A O 1
ATOM 601 N N . ARG A 1 80 ? -5.012 -3.412 -17.728 1.00 67.31 80 ARG A N 1
ATOM 602 C CA . ARG A 1 80 ? -5.500 -2.050 -17.523 1.00 67.31 80 ARG A CA 1
ATOM 603 C C . ARG A 1 80 ? -6.593 -2.085 -16.485 1.00 67.31 80 ARG A C 1
ATOM 605 O O . ARG A 1 80 ? -7.559 -2.822 -16.631 1.00 67.31 80 ARG A O 1
ATOM 612 N N . TRP A 1 81 ? -6.445 -1.236 -15.485 1.00 80.06 81 TRP A N 1
ATOM 613 C CA . TRP A 1 81 ? -7.485 -0.979 -14.513 1.00 80.06 81 TRP A CA 1
ATOM 614 C C . TRP A 1 81 ? -7.781 0.516 -14.502 1.00 80.06 81 TRP A C 1
ATOM 616 O O . TRP A 1 81 ? -6.878 1.349 -14.625 1.00 80.06 81 TRP A O 1
ATOM 626 N N . THR A 1 82 ? -9.055 0.870 -14.424 1.00 78.00 82 THR A N 1
ATOM 627 C CA . THR A 1 82 ? -9.512 2.257 -14.345 1.00 78.00 82 THR A CA 1
ATOM 628 C C . THR A 1 82 ? -10.712 2.289 -13.407 1.00 78.00 82 THR A C 1
ATOM 630 O O . THR A 1 82 ? -11.606 1.458 -13.574 1.00 78.00 82 THR A O 1
ATOM 633 N N . PRO A 1 83 ? -10.743 3.200 -12.419 1.00 81.75 83 PRO A N 1
ATOM 634 C CA . PRO A 1 83 ? -11.881 3.296 -11.520 1.00 81.75 83 PRO A CA 1
ATOM 635 C C . PRO A 1 83 ? -13.127 3.700 -12.312 1.00 81.75 83 PRO A C 1
ATOM 637 O O . PRO A 1 83 ? -13.095 4.647 -13.097 1.00 81.75 83 PRO A O 1
ATOM 640 N N . ALA A 1 84 ? -14.231 2.988 -12.090 1.00 83.88 84 ALA A N 1
ATOM 641 C CA . ALA A 1 84 ? -15.529 3.284 -12.703 1.00 83.88 84 ALA A CA 1
ATOM 642 C C . ALA A 1 84 ? -16.323 4.357 -11.929 1.00 83.88 84 ALA A C 1
ATOM 644 O O . ALA A 1 84 ? -17.507 4.564 -12.177 1.00 83.88 84 ALA A O 1
ATOM 645 N N . TRP A 1 85 ? -15.684 5.019 -10.966 1.00 86.44 85 TRP A N 1
ATOM 646 C CA . TRP A 1 85 ? -16.286 5.974 -10.041 1.00 86.44 85 TRP A CA 1
ATOM 647 C C . TRP A 1 85 ? -15.427 7.246 -9.936 1.00 86.44 85 TRP A C 1
ATOM 649 O O . TRP A 1 85 ? -14.249 7.229 -10.314 1.00 86.44 85 TRP A O 1
ATOM 659 N N . PRO A 1 86 ? -15.992 8.362 -9.436 1.00 85.69 86 PRO A N 1
ATOM 660 C CA . PRO A 1 86 ? -15.244 9.596 -9.225 1.00 85.69 86 PRO A CA 1
ATOM 661 C C . PRO A 1 86 ? -14.094 9.405 -8.235 1.00 85.69 86 PRO A C 1
ATOM 663 O O . PRO A 1 86 ? -14.229 8.697 -7.238 1.00 85.69 86 PRO A O 1
ATOM 666 N N . ILE A 1 87 ? -12.968 10.060 -8.505 1.00 84.50 87 ILE A N 1
ATOM 667 C CA . ILE A 1 87 ? -11.783 10.022 -7.646 1.00 84.50 87 ILE A CA 1
ATOM 668 C C . ILE A 1 87 ? -11.777 11.286 -6.789 1.00 84.50 87 ILE A C 1
ATOM 670 O O . ILE A 1 87 ? -12.053 12.372 -7.297 1.00 84.50 87 ILE A O 1
ATOM 674 N N . ASP A 1 88 ? -11.437 11.137 -5.514 1.00 84.06 88 ASP A N 1
ATOM 675 C CA . ASP A 1 88 ? -11.291 12.237 -4.566 1.00 84.06 88 ASP A CA 1
ATOM 676 C C . ASP A 1 88 ? -9.796 12.430 -4.245 1.00 84.06 88 ASP A C 1
ATOM 678 O O . ASP A 1 88 ? -9.178 11.509 -3.704 1.00 84.06 88 ASP A O 1
ATOM 682 N N . PRO A 1 89 ? -9.176 13.568 -4.612 1.00 80.56 89 PRO A N 1
ATOM 683 C CA . PRO A 1 89 ? -7.774 13.842 -4.301 1.00 80.56 89 PRO A CA 1
ATOM 684 C C . PRO A 1 89 ? -7.512 14.070 -2.809 1.00 80.56 89 PRO A C 1
ATOM 686 O O . PRO A 1 89 ? -6.378 13.872 -2.369 1.00 80.56 89 PRO A O 1
ATOM 689 N N . ASP A 1 90 ? -8.531 14.468 -2.047 1.00 87.69 90 ASP A N 1
ATOM 690 C CA . ASP A 1 90 ? -8.399 14.857 -0.643 1.00 87.69 90 ASP A CA 1
ATOM 691 C C . ASP A 1 90 ? -8.526 13.653 0.303 1.00 87.69 90 ASP A C 1
ATOM 693 O O . ASP A 1 90 ? -8.277 13.766 1.510 1.00 87.69 90 ASP A O 1
ATOM 697 N N . VAL A 1 91 ? -8.842 12.468 -0.241 1.00 90.94 91 VAL A N 1
ATOM 698 C CA . VAL A 1 91 ? -8.916 11.224 0.526 1.00 90.94 91 VAL A CA 1
ATOM 699 C C . VAL A 1 91 ? -7.575 10.908 1.192 1.00 90.94 91 VAL A C 1
ATOM 701 O O . VAL A 1 91 ? -6.528 10.759 0.552 1.00 90.94 91 VAL A O 1
ATOM 704 N N . GLN A 1 92 ? -7.607 10.773 2.516 1.00 93.75 92 GLN A N 1
ATOM 705 C CA . GLN A 1 92 ? -6.404 10.540 3.302 1.00 93.75 92 GLN A CA 1
ATOM 706 C C . GLN A 1 92 ? -6.008 9.063 3.277 1.00 93.75 92 GLN A C 1
ATOM 708 O O . GLN A 1 92 ? -6.720 8.186 3.774 1.00 93.75 92 GLN A O 1
ATOM 713 N N . VAL A 1 93 ? -4.832 8.807 2.702 1.00 97.00 93 VAL A N 1
ATOM 714 C CA . VAL A 1 93 ? -4.130 7.524 2.763 1.00 97.00 93 VAL A CA 1
ATOM 715 C C . VAL A 1 93 ? -2.696 7.776 3.201 1.00 97.00 93 VAL A C 1
ATOM 717 O O . VAL A 1 93 ? -1.962 8.541 2.562 1.00 97.00 93 VAL A O 1
ATOM 720 N N . VAL A 1 94 ? -2.286 7.106 4.270 1.00 97.81 94 VAL A N 1
ATOM 721 C CA . VAL A 1 94 ? -0.942 7.209 4.845 1.00 97.81 94 VAL A CA 1
ATOM 722 C C . VAL A 1 94 ? -0.056 6.110 4.264 1.00 97.81 94 VAL A C 1
ATOM 724 O O . VAL A 1 94 ? -0.517 4.999 4.025 1.00 97.81 94 VAL A O 1
ATOM 727 N N . ALA A 1 95 ? 1.224 6.404 4.039 1.00 97.31 95 ALA A N 1
ATOM 728 C CA . ALA A 1 95 ? 2.240 5.388 3.781 1.00 97.31 95 ALA A CA 1
ATOM 729 C C . ALA A 1 95 ? 3.346 5.504 4.833 1.00 97.31 95 ALA A C 1
ATOM 731 O O . ALA A 1 95 ? 3.809 6.608 5.112 1.00 97.31 95 ALA A O 1
ATOM 732 N N . MET A 1 96 ? 3.758 4.379 5.414 1.00 97.50 96 MET A N 1
ATOM 733 C CA . MET A 1 96 ? 4.827 4.318 6.408 1.00 97.50 96 MET A CA 1
ATOM 734 C C . MET A 1 96 ? 5.804 3.199 6.070 1.00 97.50 96 MET A C 1
ATOM 736 O O . MET A 1 96 ? 5.438 2.183 5.481 1.00 97.50 96 MET A O 1
ATOM 740 N N . THR A 1 97 ? 7.039 3.367 6.526 1.00 97.00 97 THR A N 1
ATOM 741 C CA . THR A 1 97 ? 8.160 2.465 6.260 1.00 97.00 97 THR A CA 1
ATOM 742 C C . THR A 1 97 ? 8.637 1.859 7.589 1.00 97.00 97 THR A C 1
ATOM 744 O O . THR A 1 97 ? 9.564 2.398 8.200 1.00 97.00 97 THR A O 1
ATOM 747 N N . PRO A 1 98 ? 8.011 0.776 8.094 1.00 95.06 98 PRO A N 1
ATOM 748 C CA . PRO A 1 98 ? 8.445 0.133 9.330 1.00 95.06 98 PRO A CA 1
ATOM 749 C C . PRO A 1 98 ? 9.919 -0.290 9.321 1.00 95.06 98 PRO A C 1
ATOM 751 O O . PRO A 1 98 ? 10.456 -0.774 8.323 1.00 95.06 98 PRO A O 1
ATOM 754 N N . TYR A 1 99 ? 10.584 -0.133 10.462 1.00 94.12 99 TYR A N 1
ATOM 755 C CA . TYR A 1 99 ? 11.979 -0.516 10.691 1.00 94.12 99 TYR A CA 1
ATOM 756 C C . TYR A 1 99 ? 12.108 -1.416 11.933 1.00 94.12 99 TYR A C 1
ATOM 758 O O . TYR A 1 99 ? 11.133 -1.713 12.621 1.00 94.12 99 TYR A O 1
ATOM 766 N N . THR A 1 100 ? 13.306 -1.923 12.209 1.00 89.44 100 THR A N 1
ATOM 767 C CA . THR A 1 100 ? 13.554 -2.757 13.394 1.00 89.44 100 THR A CA 1
ATOM 768 C C . THR A 1 100 ? 13.370 -1.936 14.670 1.00 89.44 100 THR A C 1
ATOM 770 O O . THR A 1 100 ? 14.050 -0.930 14.845 1.00 89.44 100 THR A O 1
ATOM 773 N N . GLY A 1 101 ? 12.467 -2.353 15.561 1.00 90.25 101 GLY A N 1
ATOM 774 C CA . GLY A 1 101 ? 12.102 -1.565 16.747 1.00 90.25 101 GLY A CA 1
ATOM 775 C C . GLY A 1 101 ? 11.060 -0.474 16.475 1.00 90.25 101 GLY A C 1
ATOM 776 O O . GLY A 1 101 ? 10.927 0.452 17.268 1.00 90.25 101 GLY A O 1
ATOM 777 N N . PHE A 1 102 ? 10.328 -0.557 15.358 1.00 93.94 102 PHE A N 1
ATOM 778 C CA . PHE A 1 102 ? 9.242 0.372 15.059 1.00 93.94 102 PHE A CA 1
ATOM 779 C C . PHE A 1 102 ? 8.144 0.311 16.127 1.00 93.94 102 PHE A C 1
ATOM 781 O O . PHE A 1 102 ? 7.579 -0.752 16.395 1.00 93.94 102 PHE A O 1
ATOM 788 N N . THR A 1 103 ? 7.825 1.464 16.713 1.00 94.44 103 THR A N 1
ATOM 789 C CA . THR A 1 103 ? 6.844 1.562 17.793 1.00 94.44 103 THR A CA 1
ATOM 790 C C . THR A 1 103 ? 5.416 1.460 17.245 1.00 94.44 103 THR A C 1
ATOM 792 O O . THR A 1 103 ? 5.008 2.324 16.465 1.00 94.44 103 THR A O 1
ATOM 795 N N . PRO A 1 104 ? 4.605 0.485 17.697 1.00 94.00 104 PRO A N 1
ATOM 796 C CA . PRO A 1 104 ? 3.222 0.314 17.239 1.00 94.00 104 PRO A CA 1
ATOM 797 C C . PRO A 1 104 ? 2.334 1.555 17.457 1.00 94.00 104 PRO A C 1
ATOM 799 O O . PRO A 1 104 ? 1.473 1.867 16.635 1.00 94.00 104 PRO A O 1
ATOM 802 N N . GLY A 1 105 ? 2.592 2.315 18.528 1.00 95.38 105 GLY A N 1
ATOM 803 C CA . GLY A 1 105 ? 1.881 3.558 18.845 1.00 95.38 105 GLY A CA 1
ATOM 804 C C . GLY A 1 105 ? 2.020 4.664 17.793 1.00 95.38 105 GLY A C 1
ATOM 805 O O . GLY A 1 105 ? 1.109 5.474 17.662 1.00 95.38 105 GLY A O 1
ATOM 806 N N . LEU A 1 106 ? 3.094 4.674 16.990 1.00 96.31 106 LEU A N 1
ATOM 807 C CA . LEU A 1 106 ? 3.251 5.654 15.907 1.00 96.31 106 LEU A CA 1
ATOM 808 C C . LEU A 1 106 ? 2.195 5.466 14.817 1.00 96.31 106 LEU A C 1
ATOM 810 O O . LEU A 1 106 ? 1.676 6.449 14.300 1.00 96.31 106 LEU A O 1
ATOM 814 N N . VAL A 1 107 ? 1.856 4.215 14.487 1.00 96.88 107 VAL A N 1
ATOM 815 C CA . VAL A 1 107 ? 0.808 3.936 13.496 1.00 96.88 107 VAL A CA 1
ATOM 816 C C . VAL A 1 107 ? -0.532 4.452 14.009 1.00 96.88 107 VAL A C 1
ATOM 818 O O . VAL A 1 107 ? -1.220 5.176 13.295 1.00 96.88 107 VAL A O 1
ATOM 821 N N . ARG A 1 108 ? -0.874 4.133 15.265 1.00 95.50 108 ARG A N 1
ATOM 822 C CA . ARG A 1 108 ? -2.138 4.556 15.883 1.00 95.50 108 ARG A CA 1
ATOM 823 C C . ARG A 1 108 ? -2.265 6.075 15.910 1.00 95.50 108 ARG A C 1
ATOM 825 O O . ARG A 1 108 ? -3.242 6.598 15.393 1.00 95.50 108 ARG A O 1
ATOM 832 N N . ALA A 1 109 ? -1.242 6.765 16.414 1.00 97.12 109 ALA A N 1
ATOM 833 C CA . ALA A 1 109 ? -1.239 8.221 16.513 1.00 97.12 109 ALA A CA 1
ATOM 834 C C . ALA A 1 109 ? -1.413 8.901 15.145 1.00 97.12 109 ALA A C 1
ATOM 836 O O . ALA A 1 109 ? -2.160 9.867 15.022 1.00 97.12 109 ALA A O 1
ATOM 837 N N . VAL A 1 110 ? -0.754 8.388 14.099 1.00 97.44 110 VAL A N 1
ATOM 838 C CA . VAL A 1 110 ? -0.880 8.951 12.748 1.00 97.44 110 VAL A CA 1
ATOM 839 C C . VAL A 1 110 ? -2.277 8.722 12.177 1.00 97.44 110 VAL A C 1
ATOM 841 O O . VAL A 1 110 ? -2.857 9.652 11.618 1.00 97.44 110 VAL A O 1
ATOM 844 N N . ILE A 1 111 ? -2.835 7.517 12.308 1.00 97.31 111 ILE A N 1
ATOM 845 C CA . ILE A 1 111 ? -4.182 7.225 11.800 1.00 97.31 111 ILE A CA 1
ATOM 846 C C . ILE A 1 111 ? -5.240 8.041 12.544 1.00 97.31 111 ILE A C 1
ATOM 848 O O . ILE A 1 111 ? -6.088 8.651 11.898 1.00 97.31 111 ILE A O 1
ATOM 852 N N . GLU A 1 112 ? -5.147 8.122 13.870 1.00 95.81 112 GLU A N 1
ATOM 853 C CA . GLU A 1 112 ? -6.051 8.918 14.702 1.00 95.81 112 GLU A CA 1
ATOM 854 C C . GLU A 1 112 ? -5.994 10.406 14.333 1.00 95.81 112 GLU A C 1
ATOM 856 O O . GLU A 1 112 ? -7.028 11.034 14.126 1.00 95.81 112 GLU A O 1
ATOM 861 N N . HIS A 1 113 ? -4.790 10.963 14.171 1.00 96.69 113 HIS A N 1
ATOM 862 C CA . HIS A 1 113 ? -4.622 12.378 13.845 1.00 96.69 113 HIS A CA 1
ATOM 863 C C . HIS A 1 113 ? -5.073 12.733 12.421 1.00 96.69 113 HIS A C 1
ATOM 865 O O . HIS A 1 113 ? -5.597 13.819 12.186 1.00 96.69 113 HIS A O 1
ATOM 871 N N . THR A 1 114 ? -4.848 11.839 11.455 1.00 95.62 114 THR A N 1
ATOM 872 C CA . THR A 1 114 ? -5.165 12.098 10.038 1.00 95.62 114 THR A CA 1
ATOM 873 C C . THR A 1 114 ? -6.585 11.700 9.646 1.00 95.62 114 THR A C 1
ATOM 875 O O . THR A 1 114 ? -7.067 12.146 8.606 1.00 95.62 114 THR A O 1
ATOM 878 N N . GLY A 1 115 ? -7.242 10.829 10.419 1.00 95.38 115 GLY A N 1
ATOM 879 C CA . GLY A 1 115 ? -8.510 10.207 10.029 1.00 95.38 115 GLY A CA 1
ATOM 880 C C . GLY A 1 115 ? -8.394 9.346 8.764 1.00 95.38 115 GLY A C 1
ATOM 881 O O . GLY A 1 115 ? -9.377 9.158 8.044 1.00 95.38 115 GLY A O 1
ATOM 882 N N . ALA A 1 116 ? -7.188 8.868 8.436 1.00 96.69 116 ALA A N 1
ATOM 883 C CA . ALA A 1 116 ? -6.944 8.139 7.200 1.00 96.69 116 ALA A CA 1
ATOM 884 C C . ALA A 1 116 ? -7.709 6.810 7.170 1.00 96.69 116 ALA A C 1
ATOM 886 O O . ALA A 1 116 ? -7.570 5.968 8.053 1.00 96.69 116 ALA A O 1
ATOM 887 N N . ARG A 1 117 ? -8.464 6.583 6.089 1.00 96.25 117 ARG A N 1
ATOM 888 C CA . ARG A 1 117 ? -9.192 5.318 5.857 1.00 96.25 117 ARG A CA 1
ATOM 889 C C . ARG A 1 117 ? -8.341 4.250 5.175 1.00 96.25 117 ARG A C 1
ATOM 891 O O . ARG A 1 117 ? -8.811 3.142 4.924 1.00 96.25 117 ARG A O 1
ATOM 898 N N . GLY A 1 118 ? -7.100 4.592 4.840 1.00 97.62 118 GLY A N 1
ATOM 899 C CA . GLY A 1 118 ? -6.146 3.692 4.218 1.00 97.62 118 GLY A CA 1
ATOM 900 C C . GLY A 1 118 ? -4.739 3.881 4.770 1.00 97.62 118 GLY A C 1
ATOM 901 O O . GLY A 1 118 ? -4.284 5.007 4.982 1.00 97.62 118 GLY A O 1
ATOM 902 N N . LEU A 1 119 ? -4.034 2.769 4.933 1.00 98.56 119 LEU A N 1
ATOM 903 C CA . LEU A 1 119 ? -2.654 2.703 5.383 1.00 98.56 119 LEU A CA 1
ATOM 904 C C . LEU A 1 119 ? -1.866 1.780 4.458 1.00 98.56 119 LEU A C 1
ATOM 906 O O . LEU A 1 119 ? -2.280 0.657 4.194 1.00 98.56 119 LEU A O 1
ATOM 910 N N . VAL A 1 120 ? -0.702 2.228 4.003 1.00 98.50 120 VAL A N 1
ATOM 911 C CA . VAL A 1 120 ? 0.269 1.395 3.295 1.00 98.50 120 VAL A CA 1
ATOM 912 C C . VAL A 1 120 ? 1.503 1.223 4.169 1.00 98.50 120 VAL A C 1
ATOM 914 O O . VAL A 1 120 ? 2.126 2.210 4.554 1.00 98.50 120 VAL A O 1
ATOM 917 N N . LEU A 1 121 ? 1.876 -0.017 4.468 1.00 98.19 121 LEU A N 1
ATOM 918 C CA . LEU A 1 121 ? 3.089 -0.340 5.213 1.00 98.19 121 LEU A CA 1
ATOM 919 C C . LEU A 1 121 ? 4.113 -0.974 4.282 1.00 98.19 121 LEU A C 1
ATOM 921 O O . LEU A 1 121 ? 3.828 -1.963 3.606 1.00 98.19 121 LEU A O 1
ATOM 925 N N . GLU A 1 122 ? 5.320 -0.417 4.253 1.00 96.62 122 GLU A N 1
ATOM 926 C CA . GLU A 1 122 ? 6.410 -0.995 3.479 1.00 96.62 122 GLU A CA 1
ATOM 927 C C . GLU A 1 122 ? 7.175 -2.052 4.292 1.00 96.62 122 GLU A C 1
ATOM 929 O O . GLU A 1 122 ? 8.054 -1.748 5.102 1.00 96.62 122 GLU A O 1
ATOM 934 N N . GLY A 1 123 ? 6.842 -3.317 4.063 1.00 95.00 123 GLY A N 1
ATOM 935 C CA . GLY A 1 123 ? 7.445 -4.464 4.724 1.00 95.00 123 GLY A CA 1
ATOM 936 C C . GLY A 1 123 ? 8.857 -4.813 4.250 1.00 95.00 123 GLY A C 1
ATOM 937 O O . GLY A 1 123 ? 9.418 -4.259 3.297 1.00 95.00 123 GLY A O 1
ATOM 938 N N . PHE A 1 124 ? 9.452 -5.762 4.965 1.00 94.00 124 PHE A N 1
ATOM 939 C CA . PHE A 1 124 ? 10.732 -6.392 4.668 1.00 94.00 124 PHE A CA 1
ATOM 940 C C . PHE A 1 124 ? 10.532 -7.548 3.677 1.00 94.00 124 PHE A C 1
ATOM 942 O O . PHE A 1 124 ? 9.639 -8.378 3.860 1.00 94.00 124 PHE A O 1
ATOM 949 N N . GLY A 1 125 ? 11.380 -7.638 2.647 1.00 92.44 125 GLY A N 1
ATOM 950 C CA . GLY A 1 125 ? 11.371 -8.756 1.695 1.00 92.44 125 GLY A CA 1
ATOM 951 C C . GLY A 1 125 ? 10.000 -8.966 1.045 1.00 92.44 125 GLY A C 1
ATOM 952 O O . GLY A 1 125 ? 9.508 -8.083 0.344 1.00 92.44 125 GLY A O 1
ATOM 953 N N . LEU A 1 126 ? 9.374 -10.113 1.326 1.00 92.75 126 LEU A N 1
ATOM 954 C CA . LEU A 1 126 ? 8.050 -10.505 0.820 1.00 92.75 126 LEU A CA 1
ATOM 955 C C . LEU A 1 126 ? 6.869 -9.771 1.490 1.00 92.75 126 LEU A C 1
ATOM 957 O O . LEU A 1 126 ? 5.720 -10.127 1.249 1.00 92.75 126 LEU A O 1
ATOM 961 N N . GLY A 1 127 ? 7.129 -8.748 2.309 1.00 94.31 127 GLY A N 1
ATOM 962 C CA . GLY A 1 127 ? 6.098 -7.971 3.004 1.00 94.31 127 GLY A CA 1
ATOM 963 C C . GLY A 1 127 ? 5.977 -8.283 4.497 1.00 94.31 127 GLY A C 1
ATOM 964 O O . GLY A 1 127 ? 4.974 -7.942 5.107 1.00 94.31 127 GLY A O 1
ATOM 965 N N . ASN A 1 128 ? 6.984 -8.907 5.111 1.00 95.75 128 ASN A N 1
ATOM 966 C CA . ASN A 1 128 ? 6.960 -9.143 6.554 1.00 95.75 128 ASN A CA 1
ATOM 967 C C . ASN A 1 128 ? 7.087 -7.818 7.321 1.00 95.75 128 ASN A C 1
ATOM 969 O O . ASN A 1 128 ? 7.748 -6.881 6.864 1.00 95.75 128 ASN A O 1
ATOM 973 N N . LEU A 1 129 ? 6.501 -7.753 8.508 1.00 95.75 129 LEU A N 1
ATOM 974 C CA . LEU A 1 129 ? 6.582 -6.624 9.431 1.00 95.75 129 LEU A CA 1
ATOM 975 C C . LEU A 1 129 ? 7.211 -7.064 10.760 1.00 95.75 129 LEU A C 1
ATOM 977 O O . LEU A 1 129 ? 7.302 -8.259 11.032 1.00 95.75 129 LEU A O 1
ATOM 981 N N . PRO A 1 130 ? 7.648 -6.126 11.619 1.00 95.06 130 PRO A N 1
ATOM 982 C CA . PRO A 1 130 ? 7.916 -6.446 13.015 1.00 95.06 130 PRO A CA 1
ATOM 983 C C . PRO A 1 130 ? 6.666 -7.064 13.655 1.00 95.06 130 PRO A C 1
ATOM 985 O O . PRO A 1 130 ? 5.569 -6.532 13.484 1.00 95.06 130 PRO A O 1
ATOM 988 N N . GLY A 1 131 ? 6.827 -8.157 14.409 1.00 92.44 131 GLY A N 1
ATOM 989 C CA . GLY A 1 131 ? 5.695 -8.898 14.984 1.00 92.44 131 GLY A CA 1
ATOM 990 C C . GLY A 1 131 ? 4.757 -8.045 15.841 1.00 92.44 131 GLY A C 1
ATOM 991 O O . GLY A 1 131 ? 3.542 -8.232 15.802 1.00 92.44 131 GLY A O 1
ATOM 992 N N . SER A 1 132 ? 5.304 -7.018 16.497 1.00 93.12 132 SER A N 1
ATOM 993 C CA . SER A 1 132 ? 4.570 -6.023 17.287 1.00 93.12 132 SER A CA 1
ATOM 994 C C . SER A 1 132 ? 3.531 -5.212 16.500 1.00 93.12 132 SER A C 1
ATOM 996 O O . SER A 1 132 ? 2.680 -4.572 17.114 1.00 93.12 132 SER A O 1
ATOM 998 N N . LEU A 1 133 ? 3.590 -5.206 15.164 1.00 96.06 133 LEU A N 1
ATOM 999 C CA . LEU A 1 133 ? 2.612 -4.518 14.321 1.00 96.06 133 LEU A CA 1
ATOM 1000 C C . LEU A 1 133 ? 1.394 -5.373 13.975 1.00 96.06 133 LEU A C 1
ATOM 1002 O O . LEU A 1 133 ? 0.392 -4.802 13.563 1.00 96.06 133 LEU A O 1
ATOM 1006 N N . 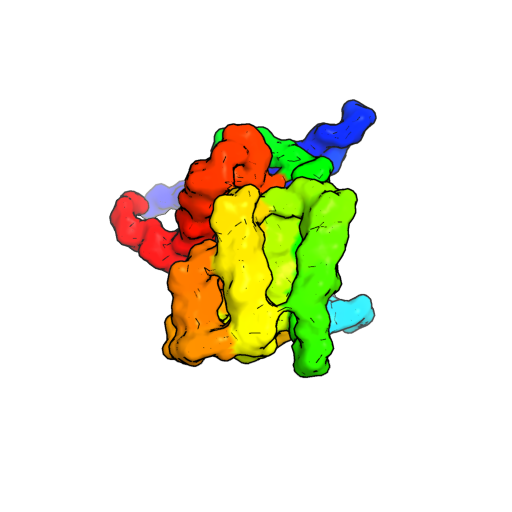THR A 1 134 ? 1.436 -6.695 14.156 1.00 95.75 134 THR A N 1
ATOM 1007 C CA . THR A 1 134 ? 0.327 -7.590 13.764 1.00 95.75 134 THR A CA 1
ATOM 1008 C C . THR A 1 134 ? -0.972 -7.223 14.4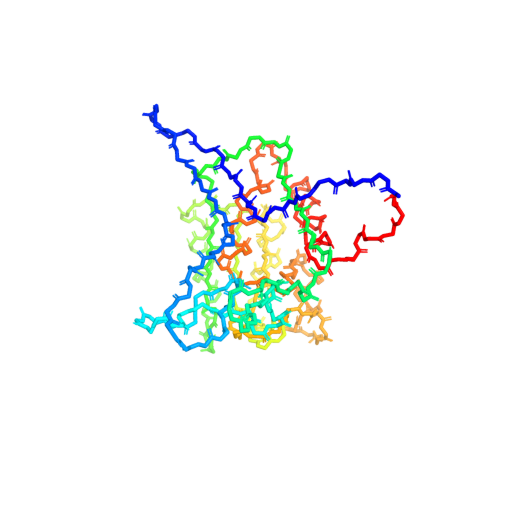73 1.00 95.75 134 THR A C 1
ATOM 1010 O O . THR A 1 134 ? -2.001 -7.073 13.823 1.00 95.75 134 THR A O 1
ATOM 1013 N N . SER A 1 135 ? -0.910 -6.989 15.788 1.00 95.62 135 SER A N 1
ATOM 1014 C CA . SER A 1 135 ? -2.076 -6.577 16.577 1.00 95.62 135 SER A CA 1
ATOM 1015 C C . SER A 1 135 ? -2.604 -5.207 16.156 1.00 95.62 135 SER A C 1
ATOM 1017 O O . SER A 1 135 ? -3.802 -5.042 15.982 1.00 95.62 135 SER A O 1
ATOM 1019 N N . VAL A 1 136 ? -1.723 -4.232 15.903 1.00 96.75 136 VAL A N 1
ATOM 1020 C CA . VAL A 1 136 ? -2.147 -2.912 15.406 1.00 96.75 136 VAL A CA 1
ATOM 1021 C C . VAL A 1 136 ? -2.820 -3.017 14.047 1.00 96.75 136 VAL A C 1
ATOM 1023 O O . VAL A 1 136 ? -3.799 -2.324 13.803 1.00 96.75 136 VAL A O 1
ATOM 1026 N N . VAL A 1 137 ? -2.298 -3.858 13.155 1.00 97.88 137 VAL A N 1
ATOM 1027 C CA . VAL A 1 137 ? -2.912 -4.082 11.847 1.00 97.88 137 VAL A CA 1
ATOM 1028 C C . VAL A 1 137 ? -4.312 -4.669 12.012 1.00 97.88 137 VAL A C 1
ATOM 1030 O O . VAL A 1 137 ? -5.221 -4.154 11.372 1.00 97.88 137 VAL A O 1
ATOM 1033 N N . GLY A 1 138 ? -4.493 -5.659 12.891 1.00 97.62 13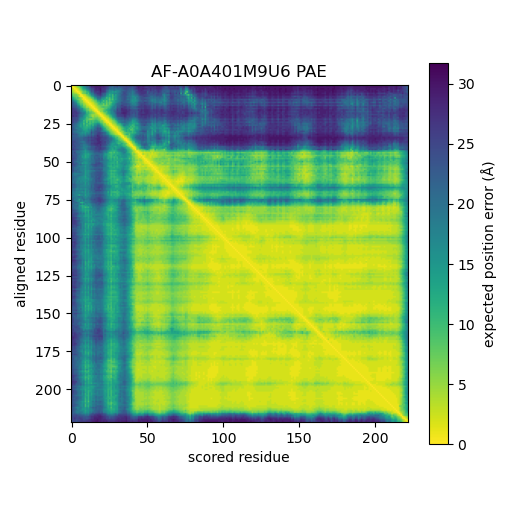8 GLY A N 1
ATOM 1034 C CA . GLY A 1 138 ? -5.811 -6.218 13.209 1.00 97.62 138 GLY A CA 1
ATOM 1035 C C . GLY A 1 138 ? -6.790 -5.179 13.757 1.00 97.62 138 GLY A C 1
ATOM 1036 O O . GLY A 1 138 ? -7.874 -5.007 13.215 1.00 97.62 138 GLY A O 1
ATOM 1037 N N . ASP A 1 139 ? -6.386 -4.394 14.755 1.00 97.69 139 ASP A N 1
ATOM 1038 C CA . ASP A 1 139 ? -7.259 -3.359 15.322 1.00 97.69 139 ASP A CA 1
ATOM 1039 C C . ASP A 1 139 ? -7.674 -2.306 14.273 1.00 97.69 139 ASP A C 1
ATOM 1041 O O . ASP A 1 139 ? -8.795 -1.788 14.267 1.00 97.69 139 ASP A O 1
ATOM 1045 N N . LEU A 1 140 ? -6.757 -1.954 13.366 1.00 97.81 140 LEU A N 1
ATOM 1046 C CA . LEU A 1 140 ? -7.023 -1.000 12.291 1.00 97.81 140 LEU A CA 1
ATOM 1047 C C . LEU A 1 140 ? -7.986 -1.568 11.245 1.00 97.81 140 LEU A C 1
ATOM 1049 O O . LEU A 1 140 ? -8.893 -0.862 10.806 1.00 97.81 140 LEU A O 1
ATOM 1053 N N . THR A 1 141 ? -7.820 -2.829 10.848 1.00 97.81 141 THR A N 1
ATOM 1054 C CA . THR A 1 141 ? -8.724 -3.463 9.880 1.00 97.81 141 THR A CA 1
ATOM 1055 C C . THR A 1 141 ? -10.116 -3.665 10.471 1.00 97.81 141 THR A C 1
ATOM 1057 O O . THR A 1 141 ? -11.102 -3.398 9.782 1.00 97.81 141 THR A O 1
ATOM 1060 N N . GLU A 1 142 ? -10.214 -4.033 11.750 1.00 97.12 142 GLU A N 1
ATOM 1061 C CA . GLU A 1 142 ? -11.480 -4.142 12.484 1.00 97.12 142 GLU A CA 1
ATOM 1062 C C . GLU A 1 142 ? -12.195 -2.792 12.622 1.00 97.12 142 GLU A C 1
ATOM 1064 O O . GLU A 1 142 ? -13.411 -2.712 12.450 1.00 97.12 142 GLU A O 1
ATOM 1069 N N . SER A 1 143 ? -11.449 -1.706 12.845 1.00 96.12 143 SER A N 1
ATOM 1070 C CA . SER A 1 143 ? -11.997 -0.339 12.879 1.00 96.12 143 SER A CA 1
ATOM 1071 C C . SER A 1 143 ? -12.297 0.254 11.493 1.00 96.12 143 SER A C 1
ATOM 1073 O O . SER A 1 143 ? -12.763 1.390 11.386 1.00 96.12 143 SER A O 1
ATOM 1075 N N . GLY A 1 144 ? -12.090 -0.513 10.420 1.00 96.12 144 GLY A N 1
ATOM 1076 C CA . GLY A 1 144 ? -12.492 -0.148 9.065 1.00 96.12 144 GLY A CA 1
ATOM 1077 C C . GLY A 1 144 ? -11.428 0.578 8.236 1.00 96.12 144 GLY A C 1
ATOM 1078 O O . GLY A 1 144 ? -11.755 1.084 7.157 1.00 96.12 144 GLY A O 1
ATOM 1079 N N . VAL A 1 145 ? -10.172 0.613 8.692 1.00 98.00 145 VAL A N 1
ATOM 1080 C CA . VAL A 1 145 ? -9.025 1.141 7.940 1.00 98.00 145 VAL A CA 1
ATOM 1081 C C . VAL A 1 145 ? -8.456 0.049 7.038 1.00 98.00 145 VAL A C 1
ATOM 1083 O O . VAL A 1 145 ? -8.081 -1.032 7.486 1.00 98.00 145 VAL A O 1
ATOM 1086 N N . LEU A 1 146 ? -8.335 0.331 5.740 1.00 98.31 146 LEU A N 1
ATOM 1087 C CA . LEU A 1 146 ? -7.721 -0.613 4.808 1.00 98.31 146 LEU A CA 1
ATOM 1088 C C . LEU A 1 146 ? -6.199 -0.582 4.931 1.00 98.31 146 LEU A C 1
ATOM 1090 O O . LEU A 1 146 ? -5.566 0.413 4.579 1.00 98.31 146 LEU A O 1
ATOM 1094 N N . VAL A 1 147 ? -5.612 -1.691 5.380 1.00 98.56 147 VAL A N 1
ATOM 1095 C CA . VAL A 1 147 ? -4.159 -1.845 5.495 1.00 98.56 147 VAL A CA 1
ATOM 1096 C C . VAL A 1 147 ? -3.612 -2.632 4.308 1.00 98.56 147 VAL A C 1
ATOM 1098 O O . VAL A 1 147 ? -4.018 -3.766 4.053 1.00 98.56 147 VAL A O 1
ATOM 1101 N N . VAL A 1 148 ? -2.666 -2.031 3.590 1.00 98.38 148 VAL A N 1
ATOM 1102 C CA . VAL A 1 148 ? -1.996 -2.618 2.430 1.00 98.38 148 VAL A CA 1
ATOM 1103 C C . VAL A 1 148 ? -0.512 -2.804 2.710 1.00 98.38 148 VAL A C 1
ATOM 1105 O O . VAL A 1 148 ? 0.176 -1.874 3.126 1.00 98.38 148 VAL A O 1
ATOM 1108 N N . ILE A 1 149 ? 0.001 -3.996 2.439 1.00 98.25 149 ILE A N 1
ATOM 1109 C CA . ILE A 1 149 ? 1.404 -4.347 2.629 1.00 98.25 149 ILE A CA 1
ATOM 1110 C C . ILE A 1 149 ? 2.122 -4.277 1.285 1.00 98.25 149 ILE A C 1
ATOM 1112 O O . ILE A 1 149 ? 1.828 -5.041 0.370 1.00 98.25 149 ILE A O 1
ATOM 1116 N N . ALA A 1 150 ? 3.075 -3.357 1.164 1.00 96.00 150 ALA A N 1
ATOM 1117 C CA . ALA A 1 150 ? 3.985 -3.259 0.026 1.00 96.00 150 ALA A CA 1
ATOM 1118 C C . ALA A 1 150 ? 5.405 -3.661 0.445 1.00 96.00 150 ALA A C 1
ATOM 1120 O O . ALA A 1 150 ? 5.690 -3.808 1.630 1.00 96.00 150 ALA A O 1
ATOM 1121 N N . SER A 1 151 ? 6.313 -3.847 -0.513 1.00 94.00 151 SER A N 1
ATOM 1122 C CA . SER A 1 151 ? 7.726 -4.098 -0.210 1.00 94.00 151 SER A CA 1
ATOM 1123 C C . SER A 1 151 ? 8.546 -2.828 -0.397 1.00 94.00 151 SER A C 1
ATOM 1125 O O . SER A 1 151 ? 8.320 -2.074 -1.344 1.00 94.00 151 SER A O 1
ATOM 1127 N N . ARG A 1 152 ? 9.541 -2.630 0.471 1.00 90.50 152 ARG A N 1
ATOM 1128 C CA . ARG A 1 152 ? 10.601 -1.621 0.273 1.00 90.50 152 ARG A CA 1
ATOM 1129 C C . ARG A 1 152 ? 11.636 -2.050 -0.753 1.00 90.50 152 ARG A C 1
ATOM 1131 O O . ARG A 1 152 ? 12.440 -1.238 -1.205 1.00 90.50 152 ARG A O 1
ATOM 1138 N N . VAL A 1 153 ? 11.666 -3.340 -1.079 1.00 89.44 153 VAL A N 1
ATOM 1139 C CA . VAL A 1 153 ? 12.616 -3.891 -2.038 1.00 89.44 153 VAL A CA 1
ATOM 1140 C C . VAL A 1 153 ? 12.230 -3.413 -3.434 1.00 89.44 153 VAL A C 1
ATOM 1142 O O . VAL A 1 153 ? 11.069 -3.463 -3.833 1.00 89.44 153 VAL A O 1
ATOM 1145 N N . MET A 1 154 ? 13.221 -2.943 -4.192 1.00 79.50 154 MET A N 1
ATOM 1146 C CA . MET A 1 154 ? 13.000 -2.322 -5.503 1.00 79.50 154 MET A CA 1
ATOM 1147 C C . MET A 1 154 ? 12.421 -3.272 -6.561 1.00 79.50 154 MET A C 1
ATOM 1149 O O . MET A 1 154 ? 11.829 -2.810 -7.539 1.00 79.50 154 MET A O 1
ATOM 1153 N N . ALA A 1 155 ? 12.632 -4.577 -6.396 1.00 81.00 155 ALA A N 1
ATOM 1154 C CA . ALA A 1 155 ? 12.228 -5.609 -7.334 1.00 81.00 155 ALA A CA 1
ATOM 1155 C C . ALA A 1 155 ? 11.589 -6.787 -6.594 1.00 81.00 155 ALA A C 1
ATOM 1157 O O . ALA A 1 155 ? 12.089 -7.222 -5.560 1.00 81.00 155 ALA A O 1
ATOM 1158 N N . GLY A 1 156 ? 10.517 -7.322 -7.171 1.00 83.31 156 GLY A N 1
ATOM 1159 C CA . GLY A 1 156 ? 9.789 -8.473 -6.656 1.00 83.31 156 GLY A CA 1
ATOM 1160 C C . GLY A 1 156 ? 8.359 -8.085 -6.315 1.00 83.31 156 GLY A C 1
ATOM 1161 O O . GLY A 1 156 ? 7.791 -7.174 -6.920 1.00 83.31 156 GLY A O 1
ATOM 1162 N N . GLY A 1 157 ? 7.785 -8.785 -5.345 1.00 86.56 157 GLY A N 1
ATOM 1163 C CA . GLY A 1 157 ? 6.444 -8.517 -4.861 1.00 86.56 157 GLY A CA 1
ATOM 1164 C C . GLY A 1 157 ? 6.254 -8.995 -3.433 1.00 86.56 157 GLY A C 1
ATOM 1165 O O . GLY A 1 157 ? 7.153 -9.579 -2.825 1.00 86.56 157 GLY A O 1
ATOM 1166 N N . THR A 1 158 ? 5.071 -8.717 -2.907 1.00 91.88 158 THR A N 1
ATOM 1167 C CA . THR A 1 158 ? 4.663 -9.141 -1.572 1.00 91.88 158 THR A CA 1
ATOM 1168 C C . THR A 1 158 ? 3.763 -10.368 -1.661 1.00 91.88 158 THR A C 1
ATOM 1170 O O . THR A 1 158 ? 2.848 -10.408 -2.483 1.00 91.88 158 THR A O 1
ATOM 1173 N N . PHE A 1 159 ? 4.053 -11.377 -0.840 1.00 90.81 159 PHE A N 1
ATOM 1174 C CA . PHE A 1 159 ? 3.356 -12.662 -0.839 1.00 90.81 159 PHE A CA 1
ATOM 1175 C C . PHE A 1 159 ? 3.257 -13.192 0.600 1.00 90.81 159 PHE A C 1
ATOM 1177 O O . PHE A 1 159 ? 4.291 -13.286 1.275 1.00 90.81 159 PHE A O 1
ATOM 1184 N N . PRO A 1 160 ? 2.056 -13.558 1.081 1.00 90.75 160 PRO A N 1
ATOM 1185 C CA . PRO A 1 160 ? 1.867 -14.074 2.431 1.00 90.75 160 PRO A CA 1
ATOM 1186 C C . PRO A 1 160 ? 2.356 -15.525 2.518 1.00 90.75 160 PRO A C 1
ATOM 1188 O O . PRO A 1 160 ? 1.607 -16.469 2.304 1.00 90.75 160 PRO A O 1
ATOM 1191 N N . VAL A 1 161 ? 3.653 -15.709 2.784 1.00 89.62 161 VAL A N 1
ATOM 1192 C CA . VAL A 1 161 ? 4.283 -17.045 2.845 1.00 89.62 161 VAL A CA 1
ATOM 1193 C C . VAL A 1 161 ? 4.564 -17.487 4.280 1.00 89.62 161 VAL A C 1
ATOM 1195 O O . VAL A 1 161 ? 4.353 -18.643 4.631 1.00 89.62 161 VAL A O 1
ATOM 1198 N N . TYR A 1 162 ? 5.055 -16.577 5.121 1.00 83.62 162 TYR A N 1
ATOM 1199 C CA . TYR A 1 162 ? 5.477 -16.905 6.483 1.00 83.62 162 TYR A CA 1
ATOM 1200 C C . TYR A 1 162 ? 4.339 -16.716 7.487 1.00 83.62 162 TYR A C 1
ATOM 1202 O O . TYR A 1 162 ? 3.661 -15.691 7.461 1.00 83.62 162 TYR A O 1
ATOM 1210 N N . GLY A 1 163 ? 4.153 -17.689 8.380 1.00 86.62 163 GLY A N 1
ATOM 1211 C CA . GLY A 1 163 ? 3.228 -17.602 9.515 1.00 86.62 163 GLY A CA 1
ATOM 1212 C C . GLY A 1 163 ? 3.803 -16.862 10.723 1.00 86.62 163 GLY A C 1
ATOM 1213 O O . GLY A 1 163 ? 4.952 -16.422 10.710 1.00 86.62 163 GLY A O 1
ATOM 1214 N N . GLY A 1 164 ? 2.993 -16.775 11.780 1.00 88.50 164 GLY A N 1
ATOM 1215 C CA . GLY A 1 164 ? 3.347 -16.113 13.037 1.00 88.50 164 GLY A CA 1
ATOM 1216 C C . GLY A 1 164 ? 3.259 -14.588 12.979 1.00 88.50 164 GLY A C 1
ATOM 1217 O O . GLY A 1 164 ? 2.938 -13.997 11.944 1.00 88.50 164 GLY A O 1
ATOM 1218 N N . ASP A 1 165 ? 3.551 -13.953 14.112 1.00 88.88 165 ASP A N 1
ATOM 1219 C CA . ASP A 1 165 ? 3.480 -12.500 14.246 1.00 88.88 165 ASP A CA 1
ATOM 1220 C C . ASP A 1 165 ? 4.487 -11.809 13.323 1.00 88.88 165 ASP A C 1
ATOM 1222 O O . ASP A 1 165 ? 5.688 -12.083 13.342 1.00 88.88 165 ASP A O 1
ATOM 1226 N N . GLY A 1 166 ? 3.991 -10.878 12.510 1.00 88.75 166 GLY A N 1
ATOM 1227 C CA . GLY A 1 166 ? 4.775 -10.130 11.531 1.00 88.75 166 GLY A CA 1
ATOM 1228 C C . GLY A 1 166 ? 5.057 -10.906 10.245 1.00 88.75 166 GLY A C 1
ATOM 1229 O O . GLY A 1 166 ? 5.515 -10.316 9.263 1.00 88.75 166 GLY A O 1
ATOM 1230 N N . GLY A 1 167 ? 4.751 -12.205 10.218 1.00 92.62 167 GLY A N 1
ATOM 1231 C CA . GLY A 1 167 ? 4.759 -13.018 9.012 1.00 92.62 167 GLY A CA 1
ATOM 1232 C C . GLY A 1 167 ? 3.588 -12.663 8.099 1.00 92.62 167 GLY A C 1
ATOM 1233 O O . GLY A 1 167 ? 2.505 -12.293 8.555 1.00 92.62 167 GLY A O 1
ATOM 1234 N N . GLY A 1 168 ? 3.797 -12.776 6.788 1.00 91.56 168 GLY A N 1
ATOM 1235 C CA . GLY A 1 168 ? 2.781 -12.393 5.814 1.00 91.56 168 GLY A CA 1
ATOM 1236 C C . GLY A 1 168 ? 1.430 -13.118 5.953 1.00 91.56 168 GLY A C 1
ATOM 1237 O O . GLY A 1 168 ? 0.397 -12.475 5.807 1.00 91.56 168 GLY A O 1
ATOM 1238 N N . VAL A 1 169 ? 1.415 -14.408 6.310 1.00 93.50 169 VAL A N 1
ATOM 1239 C CA . VAL A 1 169 ? 0.173 -15.170 6.572 1.00 93.50 169 VAL A CA 1
ATOM 1240 C C . VAL A 1 169 ? -0.531 -14.654 7.829 1.00 93.50 169 VAL A C 1
ATOM 1242 O O . VAL A 1 169 ? -1.752 -14.530 7.844 1.00 93.50 169 VAL A O 1
ATOM 1245 N N . GLY A 1 170 ? 0.228 -14.301 8.873 1.00 95.12 170 GLY A N 1
ATOM 1246 C CA . GLY A 1 170 ? -0.331 -13.690 10.081 1.00 95.12 170 GLY A CA 1
ATOM 1247 C C . GLY A 1 170 ? -0.996 -12.349 9.768 1.00 95.12 170 GLY A C 1
ATOM 1248 O O . GLY A 1 170 ? -2.144 -12.123 10.140 1.00 95.12 170 GLY A O 1
ATOM 1249 N N . LEU A 1 171 ? -0.319 -11.500 8.992 1.00 96.56 171 LEU A N 1
ATOM 1250 C CA . LEU A 1 171 ? -0.843 -10.202 8.557 1.00 96.56 171 LEU A CA 1
ATOM 1251 C C . LEU A 1 171 ? -2.090 -10.332 7.669 1.00 96.56 171 LEU A C 1
ATOM 1253 O O . LEU A 1 171 ? -3.043 -9.573 7.831 1.00 96.56 171 LEU A O 1
ATOM 1257 N N . GLU A 1 172 ? -2.111 -11.300 6.753 1.00 96.56 172 GLU A N 1
ATOM 1258 C CA . GLU A 1 172 ? -3.290 -11.588 5.930 1.00 96.56 172 GLU A CA 1
ATOM 1259 C C . GLU A 1 172 ? -4.473 -12.073 6.782 1.00 96.56 172 GLU A C 1
ATOM 1261 O O . GLU A 1 172 ? -5.603 -11.625 6.577 1.00 96.56 172 GLU A O 1
ATOM 1266 N N . SER A 1 173 ? -4.216 -12.924 7.784 1.00 96.00 173 SER A N 1
ATOM 1267 C CA . SER A 1 173 ? -5.255 -13.452 8.680 1.00 96.00 173 SER A CA 1
ATOM 1268 C C . SER A 1 173 ? -5.961 -12.366 9.497 1.00 96.00 173 SER A C 1
ATOM 1270 O O . SER A 1 173 ? -7.151 -12.488 9.774 1.00 96.00 173 SER A O 1
ATOM 1272 N N . VAL A 1 174 ? -5.262 -11.266 9.804 1.00 96.69 174 VAL A N 1
ATOM 1273 C CA . VAL A 1 174 ? -5.830 -10.081 10.469 1.00 96.69 174 VAL A CA 1
ATOM 1274 C C . VAL A 1 174 ? -6.348 -9.035 9.472 1.00 96.69 174 VAL A C 1
ATOM 1276 O O . VAL A 1 174 ? -6.594 -7.886 9.823 1.00 96.69 174 VAL A O 1
ATOM 1279 N N . GLY A 1 175 ? -6.525 -9.408 8.202 1.00 96.25 175 GLY A N 1
ATOM 1280 C CA . GLY A 1 175 ? -7.238 -8.610 7.205 1.00 96.25 175 GLY A CA 1
ATOM 1281 C C . GLY A 1 175 ? -6.379 -7.685 6.342 1.00 96.25 175 GLY A C 1
ATOM 1282 O O . GLY A 1 175 ? -6.944 -6.938 5.536 1.00 96.25 175 GLY A O 1
ATOM 1283 N N . ALA A 1 176 ? -5.047 -7.730 6.451 1.00 97.75 176 ALA A N 1
ATOM 1284 C CA . ALA A 1 176 ? -4.176 -6.956 5.570 1.00 97.75 176 ALA A CA 1
ATOM 1285 C C . ALA A 1 176 ? -4.253 -7.453 4.115 1.00 97.75 176 ALA A C 1
ATOM 1287 O O . ALA A 1 176 ? -4.442 -8.639 3.851 1.00 97.75 176 ALA A O 1
ATOM 1288 N N . VAL A 1 177 ? -4.070 -6.543 3.155 1.00 97.94 177 VAL A N 1
ATOM 1289 C CA . VAL A 1 177 ? -4.048 -6.858 1.717 1.00 97.94 177 VAL A CA 1
ATOM 1290 C C . VAL A 1 177 ? -2.637 -6.678 1.165 1.00 97.94 177 VAL A C 1
ATOM 1292 O O . VAL A 1 177 ? -1.997 -5.658 1.396 1.00 97.94 177 VAL A O 1
ATOM 1295 N N . PHE A 1 178 ? -2.138 -7.645 0.401 1.00 97.12 178 PHE A N 1
ATOM 1296 C CA . PHE A 1 178 ? -0.786 -7.602 -0.160 1.00 97.12 178 PHE A CA 1
ATOM 1297 C C . PHE A 1 178 ? -0.780 -6.889 -1.515 1.00 97.12 178 PHE A C 1
ATOM 1299 O O . PHE A 1 178 ? -1.596 -7.174 -2.385 1.00 97.12 178 PHE A O 1
ATOM 1306 N N . ALA A 1 179 ? 0.153 -5.958 -1.714 1.00 93.62 179 ALA A N 1
ATOM 1307 C CA . ALA A 1 179 ? 0.216 -5.099 -2.898 1.00 93.62 179 ALA A CA 1
ATOM 1308 C C . ALA A 1 179 ? 0.746 -5.805 -4.162 1.00 93.62 179 ALA A C 1
ATOM 1310 O O . ALA A 1 179 ? 0.909 -5.156 -5.202 1.00 93.62 179 ALA A O 1
ATOM 1311 N N . GLY A 1 180 ? 1.087 -7.095 -4.073 1.00 90.38 180 GLY A N 1
ATOM 1312 C CA . GLY A 1 180 ? 1.710 -7.842 -5.163 1.00 90.38 180 GLY A CA 1
ATOM 1313 C C . GLY A 1 180 ? 2.995 -7.150 -5.615 1.00 90.38 180 GLY A C 1
ATOM 1314 O O . GLY A 1 180 ? 3.863 -6.854 -4.791 1.00 90.38 180 GLY A O 1
ATOM 1315 N N . GLY A 1 181 ? 3.104 -6.855 -6.913 1.00 84.94 181 GLY A N 1
ATOM 1316 C CA . GLY A 1 181 ? 4.251 -6.157 -7.514 1.00 84.94 181 GLY A CA 1
ATOM 1317 C C . GLY A 1 181 ? 4.201 -4.620 -7.470 1.00 84.94 181 GLY A C 1
ATOM 1318 O O . GLY A 1 181 ? 4.960 -3.957 -8.188 1.00 84.94 181 GLY A O 1
ATOM 1319 N N . LEU A 1 182 ? 3.272 -4.009 -6.726 1.00 87.19 182 LEU A N 1
ATOM 1320 C CA . LEU A 1 182 ? 3.204 -2.551 -6.592 1.00 87.19 182 LEU A CA 1
ATOM 1321 C C . LEU A 1 182 ? 4.148 -2.030 -5.503 1.00 87.19 182 LEU A C 1
ATOM 1323 O O . LEU A 1 182 ? 4.210 -2.552 -4.395 1.00 87.19 182 LEU A O 1
ATOM 1327 N N . SER A 1 183 ? 4.839 -0.926 -5.810 1.00 89.19 183 SER A N 1
ATOM 1328 C CA . SER A 1 183 ? 5.545 -0.142 -4.794 1.00 89.19 183 SER A CA 1
ATOM 1329 C C . SER A 1 183 ? 4.546 0.566 -3.884 1.00 89.19 183 SER A C 1
ATOM 1331 O O . SER A 1 183 ? 3.430 0.873 -4.313 1.00 89.19 183 SER A O 1
ATOM 1333 N N . ALA A 1 184 ? 4.956 0.922 -2.668 1.00 92.38 184 ALA A N 1
ATOM 1334 C CA . ALA A 1 184 ? 4.068 1.563 -1.702 1.00 92.38 184 ALA A CA 1
ATOM 1335 C C . ALA A 1 184 ? 3.443 2.862 -2.215 1.00 92.38 184 ALA A C 1
ATOM 1337 O O . ALA A 1 184 ? 2.247 3.080 -2.056 1.00 92.38 184 ALA A O 1
ATOM 1338 N N . ALA A 1 185 ? 4.216 3.682 -2.933 1.00 90.19 185 ALA A N 1
ATOM 1339 C CA . ALA A 1 185 ? 3.701 4.894 -3.566 1.00 90.19 185 ALA A CA 1
ATOM 1340 C C . ALA A 1 185 ? 2.550 4.606 -4.551 1.00 90.19 185 ALA A C 1
ATOM 1342 O O . ALA A 1 185 ? 1.581 5.358 -4.606 1.00 90.19 185 ALA A O 1
ATOM 1343 N N . LYS A 1 186 ? 2.621 3.505 -5.311 1.00 89.12 186 LYS A N 1
ATOM 1344 C CA . LYS A 1 186 ? 1.558 3.113 -6.250 1.00 89.12 186 LYS A CA 1
ATOM 1345 C C . LYS A 1 186 ? 0.392 2.440 -5.545 1.00 89.12 186 LYS A C 1
ATOM 1347 O O . LYS A 1 186 ? -0.746 2.729 -5.889 1.00 89.12 186 LYS A O 1
ATOM 1352 N N . ALA A 1 187 ? 0.670 1.581 -4.566 1.00 93.31 187 ALA A N 1
ATOM 1353 C CA . ALA A 1 187 ? -0.353 0.962 -3.732 1.00 93.31 187 ALA A CA 1
ATOM 1354 C C . ALA A 1 187 ? -1.188 2.032 -3.010 1.00 93.31 187 ALA A C 1
ATOM 1356 O O . ALA A 1 187 ? -2.412 1.962 -3.008 1.00 93.31 187 ALA A O 1
ATOM 1357 N N . ARG A 1 188 ? -0.538 3.092 -2.511 1.00 95.88 188 ARG A N 1
ATOM 1358 C CA . ARG A 1 188 ? -1.191 4.261 -1.914 1.00 95.88 188 ARG A CA 1
ATOM 1359 C C . ARG A 1 188 ? -2.128 4.951 -2.901 1.00 95.88 188 ARG A C 1
ATOM 1361 O O . ARG A 1 188 ? -3.274 5.207 -2.559 1.00 95.88 188 ARG A O 1
ATOM 1368 N N . LEU A 1 189 ? -1.665 5.229 -4.121 1.00 92.31 189 LEU A N 1
ATOM 1369 C CA . LEU A 1 189 ? -2.505 5.845 -5.156 1.00 92.31 189 LEU A CA 1
ATOM 1370 C C . LEU A 1 189 ? -3.680 4.950 -5.561 1.00 92.31 189 LEU A C 1
ATOM 1372 O O . LEU A 1 189 ? -4.788 5.446 -5.742 1.00 92.31 189 LEU A O 1
ATOM 1376 N N . LEU A 1 190 ? -3.459 3.639 -5.676 1.00 92.94 190 LEU A N 1
ATOM 1377 C CA . LEU A 1 190 ? -4.526 2.686 -5.963 1.00 92.94 190 LEU A CA 1
ATOM 1378 C C . LEU A 1 190 ? -5.578 2.685 -4.847 1.00 92.94 190 LEU A C 1
ATOM 1380 O O . LEU A 1 190 ? -6.774 2.714 -5.129 1.00 92.94 190 LEU A O 1
ATOM 1384 N N . LEU A 1 191 ? -5.139 2.724 -3.589 1.00 95.31 191 LEU A N 1
ATOM 1385 C CA . LEU A 1 191 ? -6.026 2.784 -2.435 1.00 95.31 191 LEU A CA 1
ATOM 1386 C C . LEU A 1 191 ? -6.819 4.098 -2.389 1.00 95.31 191 LEU A C 1
ATOM 1388 O O . LEU A 1 191 ? -8.035 4.062 -2.208 1.00 95.31 191 LEU A O 1
ATOM 1392 N N . MET A 1 192 ? -6.170 5.237 -2.663 1.00 95.00 192 MET A N 1
ATOM 1393 C CA . MET A 1 192 ? -6.853 6.527 -2.848 1.00 95.00 192 MET A CA 1
ATOM 1394 C C . MET A 1 192 ? -7.905 6.454 -3.958 1.00 95.00 192 MET A C 1
ATOM 1396 O O . MET A 1 192 ? -8.969 7.046 -3.835 1.00 95.00 192 MET A O 1
ATOM 1400 N N . CYS A 1 193 ? -7.650 5.693 -5.026 1.00 93.31 193 CYS A N 1
ATOM 1401 C CA . CYS A 1 193 ? -8.643 5.487 -6.071 1.00 93.31 193 CYS A CA 1
ATOM 1402 C C . CYS A 1 193 ? -9.806 4.607 -5.610 1.00 93.31 193 CYS A C 1
ATOM 1404 O O . CYS A 1 193 ? -10.890 4.794 -6.127 1.00 93.31 193 CYS A O 1
ATOM 1406 N N . CYS A 1 194 ? -9.634 3.660 -4.686 1.00 94.44 194 CYS A N 1
ATOM 1407 C CA . CYS A 1 194 ? -10.687 2.698 -4.321 1.00 94.44 194 CYS A CA 1
ATOM 1408 C C . CYS A 1 194 ? -11.658 3.202 -3.238 1.00 94.44 194 CYS A C 1
ATOM 1410 O O . CYS A 1 194 ? -12.809 2.765 -3.204 1.00 94.44 194 CYS A O 1
ATOM 1412 N N . LEU A 1 195 ? -11.200 4.114 -2.376 1.00 94.44 195 LEU A N 1
ATOM 1413 C CA . LEU A 1 195 ? -11.917 4.617 -1.196 1.00 94.44 195 LEU A CA 1
ATOM 1414 C C . LEU A 1 195 ? -13.102 5.583 -1.440 1.00 94.44 195 LEU A C 1
ATOM 1416 O O . LEU A 1 195 ? -14.004 5.595 -0.598 1.00 94.44 195 LEU A O 1
ATOM 1420 N N . PRO A 1 196 ? 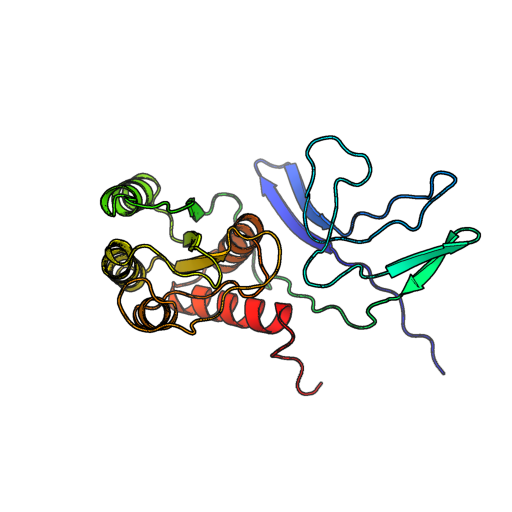-13.136 6.434 -2.482 1.00 92.56 196 PRO A N 1
ATOM 1421 C CA . PRO A 1 196 ? -14.198 7.426 -2.642 1.00 92.56 196 PRO A CA 1
ATOM 1422 C C . PRO A 1 196 ? -15.579 6.786 -2.833 1.00 92.56 196 PRO A C 1
ATOM 1424 O O . PRO A 1 196 ? -15.748 5.853 -3.626 1.00 92.56 196 PRO A O 1
ATOM 1427 N N . GLY A 1 197 ? -16.570 7.291 -2.089 1.00 90.75 197 GLY A N 1
ATOM 1428 C CA . GLY A 1 197 ? -17.970 6.857 -2.184 1.00 90.75 197 GLY A CA 1
ATOM 1429 C C . GLY A 1 197 ? -18.215 5.369 -1.909 1.00 90.75 197 GLY A C 1
ATOM 1430 O O . GLY A 1 197 ? -19.193 4.830 -2.416 1.00 90.75 197 GLY A O 1
ATOM 1431 N N . ALA A 1 198 ? -17.323 4.694 -1.180 1.00 93.44 198 ALA A N 1
ATOM 1432 C CA . ALA A 1 198 ? -17.447 3.282 -0.832 1.00 93.44 198 ALA A CA 1
ATOM 1433 C C . ALA A 1 198 ? -17.413 3.063 0.679 1.00 93.44 198 ALA A C 1
ATOM 1435 O O . ALA A 1 198 ? -16.673 3.734 1.404 1.00 93.44 198 ALA A O 1
ATOM 1436 N N . SER A 1 199 ? -18.169 2.064 1.128 1.00 96.06 199 SER A N 1
ATOM 1437 C CA . SER A 1 199 ? -17.940 1.406 2.413 1.00 96.06 199 SER A CA 1
ATOM 1438 C C . SER A 1 199 ? -16.574 0.707 2.432 1.00 96.06 199 SER A C 1
ATOM 1440 O O . SER A 1 199 ? -15.988 0.417 1.385 1.00 96.06 199 SER A O 1
ATOM 1442 N N . THR A 1 200 ? -16.059 0.379 3.620 1.00 95.88 200 THR A N 1
ATOM 1443 C CA . THR A 1 200 ? -14.781 -0.343 3.750 1.00 95.88 200 THR A CA 1
ATOM 1444 C C . THR A 1 200 ? -14.790 -1.673 2.989 1.00 95.88 200 THR A C 1
ATOM 1446 O O . THR A 1 200 ? -13.813 -2.001 2.315 1.00 95.88 200 THR A O 1
ATOM 1449 N N . ALA A 1 201 ? -15.900 -2.417 3.029 1.00 96.50 201 ALA A N 1
ATOM 1450 C CA . ALA A 1 201 ? -16.035 -3.691 2.324 1.00 96.50 201 ALA A CA 1
ATOM 1451 C C . ALA A 1 201 ? -15.984 -3.520 0.795 1.00 96.50 201 ALA A C 1
ATOM 1453 O O . ALA A 1 201 ? -15.253 -4.239 0.114 1.00 96.50 201 ALA A O 1
ATOM 1454 N N . GLU A 1 202 ? -16.698 -2.530 0.252 1.00 96.88 202 GLU A N 1
ATOM 1455 C CA . GLU A 1 202 ? -16.668 -2.222 -1.183 1.00 96.88 202 GLU A CA 1
ATOM 1456 C C . GLU A 1 202 ? -15.288 -1.733 -1.624 1.00 96.88 202 GLU A C 1
ATOM 1458 O O . GLU A 1 202 ? -14.771 -2.182 -2.645 1.00 96.88 202 GLU A O 1
ATOM 1463 N N . ALA A 1 203 ? -14.656 -0.847 -0.849 1.00 96.69 203 ALA A N 1
ATOM 1464 C CA . ALA A 1 203 ? -13.313 -0.358 -1.138 1.00 96.69 203 ALA A CA 1
ATOM 1465 C C . ALA A 1 203 ? -12.283 -1.500 -1.127 1.00 96.69 203 ALA A C 1
ATOM 1467 O O . ALA A 1 203 ? -11.407 -1.540 -1.995 1.00 96.69 203 ALA A O 1
ATOM 1468 N N . ARG A 1 204 ? -12.423 -2.470 -0.211 1.00 97.38 204 ARG A N 1
ATOM 1469 C CA . ARG A 1 204 ? -11.604 -3.689 -0.188 1.00 97.38 204 ARG A CA 1
ATOM 1470 C C . ARG A 1 204 ? -11.820 -4.536 -1.439 1.00 97.38 204 ARG A C 1
ATOM 1472 O O . ARG A 1 204 ? -10.843 -4.939 -2.061 1.00 97.38 204 ARG A O 1
ATOM 1479 N N . ALA A 1 205 ? -13.069 -4.770 -1.840 1.00 96.69 205 ALA A N 1
ATOM 1480 C CA . ALA A 1 205 ? -13.382 -5.536 -3.046 1.00 96.69 205 ALA A CA 1
ATOM 1481 C C . ALA A 1 205 ? -12.816 -4.868 -4.312 1.00 96.69 205 ALA A C 1
ATOM 1483 O O . ALA A 1 205 ? -12.197 -5.533 -5.143 1.00 96.69 205 ALA A O 1
ATOM 1484 N N . ARG A 1 206 ? -12.951 -3.538 -4.425 1.00 95.31 206 ARG A N 1
ATOM 1485 C CA . ARG A 1 206 ? -12.357 -2.734 -5.506 1.00 95.31 206 ARG A CA 1
ATOM 1486 C C . ARG A 1 206 ? -10.836 -2.881 -5.547 1.00 95.31 206 ARG A C 1
ATOM 1488 O O . ARG A 1 206 ? -10.280 -3.079 -6.624 1.00 95.31 206 ARG A O 1
ATOM 1495 N N . LEU A 1 207 ? -10.183 -2.806 -4.385 1.00 95.50 207 LEU A N 1
ATOM 1496 C CA . LEU A 1 207 ? -8.735 -2.949 -4.257 1.00 95.50 207 LEU A CA 1
ATOM 1497 C C . LEU A 1 207 ? -8.263 -4.341 -4.691 1.00 95.50 207 LEU A C 1
ATOM 1499 O O . LEU A 1 207 ? -7.354 -4.433 -5.510 1.00 95.50 207 LEU A O 1
ATOM 1503 N N . VAL A 1 208 ? -8.877 -5.406 -4.167 1.00 95.31 208 VAL A N 1
ATOM 1504 C CA . VAL A 1 208 ? -8.514 -6.794 -4.501 1.00 95.31 208 VAL A CA 1
ATOM 1505 C C . VAL A 1 208 ? -8.696 -7.046 -5.995 1.00 95.31 208 VAL A C 1
ATOM 1507 O O . VAL A 1 208 ? -7.759 -7.479 -6.656 1.00 95.31 208 VAL A O 1
ATOM 1510 N N . HIS A 1 209 ? -9.841 -6.652 -6.558 1.00 92.06 209 HIS A N 1
ATOM 1511 C CA . HIS A 1 209 ? -10.081 -6.773 -7.994 1.00 92.06 209 HIS A CA 1
ATOM 1512 C C . HIS A 1 209 ? -9.030 -6.022 -8.824 1.00 92.06 209 HIS A C 1
ATOM 1514 O O . HIS A 1 209 ? -8.519 -6.545 -9.814 1.00 92.06 209 HIS A O 1
ATOM 1520 N N . ALA A 1 210 ? -8.673 -4.798 -8.425 1.00 87.38 210 ALA A N 1
ATOM 1521 C CA . ALA A 1 210 ? -7.652 -4.027 -9.120 1.00 87.38 210 ALA A CA 1
ATOM 1522 C C . ALA A 1 210 ? -6.275 -4.701 -9.068 1.00 87.38 210 ALA A C 1
ATOM 1524 O O . ALA A 1 210 ? -5.566 -4.721 -10.075 1.00 87.38 210 ALA A O 1
ATOM 1525 N N . LEU A 1 211 ? -5.902 -5.264 -7.917 1.00 87.56 211 LEU A N 1
ATOM 1526 C CA . LEU A 1 211 ? -4.657 -6.010 -7.747 1.00 87.56 211 LEU A CA 1
ATOM 1527 C C . LEU A 1 211 ? -4.644 -7.280 -8.603 1.00 87.56 211 LEU A C 1
ATOM 1529 O O . LEU A 1 211 ? -3.656 -7.516 -9.294 1.00 87.56 211 LEU A O 1
ATOM 1533 N N . ASP A 1 212 ? -5.746 -8.030 -8.653 1.00 85.75 212 ASP A N 1
ATOM 1534 C CA . ASP A 1 212 ? -5.871 -9.220 -9.501 1.00 85.75 212 ASP A CA 1
ATOM 1535 C C . ASP A 1 212 ? -5.727 -8.887 -10.987 1.00 85.75 212 ASP A C 1
ATOM 1537 O O . ASP A 1 212 ? -5.036 -9.598 -11.721 1.00 85.75 212 ASP A O 1
ATOM 1541 N N . VAL A 1 213 ? -6.332 -7.777 -11.431 1.00 81.12 213 VAL A N 1
ATOM 1542 C CA . VAL A 1 213 ? -6.160 -7.270 -12.799 1.00 81.12 213 VAL A CA 1
ATOM 1543 C C . VAL A 1 213 ? -4.697 -6.924 -13.046 1.00 81.12 213 VAL A C 1
ATOM 1545 O O . VAL A 1 213 ? -4.122 -7.381 -14.030 1.00 81.12 213 VAL A O 1
ATOM 1548 N N . ILE A 1 214 ? -4.067 -6.158 -12.153 1.00 77.56 214 ILE A N 1
ATOM 1549 C CA . ILE A 1 214 ? -2.678 -5.695 -12.303 1.00 77.56 214 ILE A CA 1
ATOM 1550 C C . ILE A 1 214 ? -1.674 -6.855 -12.319 1.00 77.56 214 ILE A C 1
ATOM 1552 O O . ILE A 1 214 ? -0.712 -6.803 -13.090 1.00 77.56 214 ILE A O 1
ATOM 1556 N N . ASP A 1 215 ? -1.893 -7.879 -11.499 1.00 73.81 215 ASP A N 1
ATOM 1557 C CA . ASP A 1 215 ? -1.061 -9.083 -11.442 1.00 73.81 215 ASP A CA 1
ATOM 1558 C C . ASP A 1 215 ? -1.402 -10.091 -12.557 1.00 73.81 215 ASP A C 1
ATOM 1560 O O . ASP A 1 215 ? -0.709 -11.094 -12.715 1.00 73.81 215 ASP A O 1
ATOM 1564 N N . GLY A 1 216 ? -2.444 -9.831 -13.357 1.00 68.56 216 GLY A N 1
ATOM 1565 C CA . GLY A 1 216 ? -2.856 -10.682 -14.474 1.00 68.56 216 GLY A CA 1
ATOM 1566 C C . GLY A 1 216 ? -3.570 -11.972 -14.060 1.00 68.56 216 GLY A C 1
ATOM 1567 O O . GLY A 1 216 ? -3.673 -12.890 -14.871 1.00 68.56 216 GLY A O 1
ATOM 1568 N N . ARG A 1 217 ? -4.072 -12.055 -12.822 1.00 62.38 217 ARG A N 1
ATOM 1569 C CA . ARG A 1 217 ? -4.776 -13.234 -12.285 1.00 62.38 217 ARG A CA 1
ATOM 1570 C C . ARG A 1 217 ? -6.216 -13.341 -12.787 1.00 62.38 217 ARG A C 1
ATOM 1572 O O . ARG A 1 217 ? -6.744 -14.438 -12.897 1.00 62.38 217 ARG A O 1
ATOM 1579 N N . SER A 1 218 ? -6.834 -12.222 -13.159 1.00 54.16 218 SER A N 1
ATOM 1580 C CA . SER A 1 218 ? -8.209 -12.149 -13.680 1.00 54.16 218 SER A CA 1
ATOM 1581 C C . SER A 1 218 ? -8.309 -12.277 -15.213 1.00 54.16 218 SER A C 1
ATOM 1583 O O . SER A 1 218 ? -9.282 -11.843 -15.819 1.00 54.16 218 SER A O 1
ATOM 1585 N N . GLY A 1 219 ? -7.309 -12.892 -15.856 1.00 40.88 219 GLY A N 1
ATOM 1586 C CA . GLY A 1 219 ? -7.230 -13.104 -17.308 1.00 40.88 219 GLY A CA 1
ATOM 1587 C C . GLY A 1 219 ? -7.810 -14.426 -17.829 1.00 40.88 219 GLY A C 1
ATOM 1588 O O . GLY A 1 219 ? -7.327 -14.918 -18.849 1.00 40.88 219 GLY A O 1
ATOM 1589 N N . GLY A 1 220 ? -8.797 -15.012 -17.145 1.00 33.47 220 GLY A N 1
ATOM 1590 C CA . GLY A 1 220 ? -9.607 -16.112 -17.674 1.00 33.47 220 GLY A CA 1
ATOM 1591 C C . GLY A 1 220 ? -10.815 -15.567 -18.437 1.00 33.47 220 GLY A C 1
ATOM 1592 O O . GLY A 1 220 ? -11.656 -14.918 -17.833 1.00 33.47 220 GLY A O 1
ATOM 1593 N N . GLU A 1 221 ? -10.850 -15.830 -19.745 1.00 29.78 221 GLU A N 1
ATOM 1594 C CA . GLU A 1 221 ? -11.989 -15.689 -20.671 1.00 29.78 221 GLU A CA 1
ATOM 1595 C C . GLU A 1 221 ? -12.763 -14.355 -20.679 1.00 29.78 221 GLU A C 1
ATOM 1597 O O . GLU A 1 221 ? -13.683 -14.124 -19.894 1.00 29.78 221 GLU A O 1
ATOM 1602 N N . GLN A 1 222 ? -12.445 -13.525 -21.681 1.00 27.58 222 GLN A N 1
ATOM 1603 C CA . GLN A 1 222 ? -13.411 -12.913 -22.610 1.00 27.58 222 GLN A CA 1
ATOM 1604 C C . GLN A 1 222 ? -12.685 -12.332 -23.830 1.00 27.58 222 GLN A C 1
ATOM 1606 O O . GLN A 1 222 ? -11.605 -11.716 -23.654 1.00 27.58 222 GLN A O 1
#

Sequence (222 aa):
MPMTPIAVMSLTAKMAVGGRFLRMSLSVAVRPPSASNAEWITRSRVHTHHVDAFSSPTFGPVATFGPAGRLRLVHRRIARWTPAWPIDPDVQVVAMTPYTGFTPGLVRAVIEHTGARGLVLEGFGLGNLPGSLTSVVGDLTESGVLVVIASRVMAGGTFPVYGGDGGGVGLESVGAVFAGGLSAAKARLLLMCCLPGASTAEARARLVHALDVIDGRSGGEQ

pLDDT: mean 75.79, std 24.48, range [24.95, 98.56]

Foldseek 3Di:
DDDDDDDFAWQFAFDDDPNDTDTDTQGQDDDDDDDDDKAARARDQCDDDDPNRGAHQAPTGQWIADPPRDIGGPDPDAFDDHQPDHFDPLADAEEDEADVVRDLVVVVVVCVVSVHLEYEYAAEDQQFHDLNNLVVLLVSVVVRRAYEGFHPDPYFFHDQDDDHRRGSVSNVVSPHHTQGGDHSVVLRVQLSSLPPPDGSVSSSVSSVVVSCSRVVVPVPDD

Radius of gyration: 19.17 Å; Cα contacts (8 Å, |Δi|>4): 402; chains: 1; bounding box: 41×43×60 Å